Protein AF-A0A7J7NHG3-F1 (afdb_monomer_lite)

Foldseek 3Di:
DDLVVLVVLLVQCPPPDLVSVLVSLVVLLVCCLVPPPSQDLVSLVSLLVQCPPPDPVSNLSSLLSLLQSQQSLLVCCVVPVPDSQSSLCSLLSLLLNLPVPVDALVSSCCSNPPRNHDPPDDPVSVVVSVVSSVVPHDPSSVVSVVVSVVLVVQLVVLVVVLVVLVVPPPDDDPVVSVVSNLVSLQSNLVSDPHSVVSSVVSVVVVVPDPPPDDPDD

Radius of gyration: 22.4 Å; chains: 1; bounding box: 56×39×71 Å

Structure (mmCIF, N/CA/C/O backbone):
data_AF-A0A7J7NHG3-F1
#
_entry.id   AF-A0A7J7NHG3-F1
#
loop_
_atom_site.group_PDB
_atom_site.id
_atom_site.type_symbol
_atom_site.label_atom_id
_atom_site.label_alt_id
_atom_site.label_comp_id
_atom_site.label_asym_id
_atom_site.label_entity_id
_atom_site.label_seq_id
_atom_site.pdbx_PDB_ins_code
_atom_site.Cartn_x
_atom_site.Cartn_y
_atom_site.Cartn_z
_atom_site.occupancy
_atom_site.B_iso_or_equiv
_atom_site.auth_seq_id
_atom_site.auth_comp_id
_atom_site.auth_asym_id
_atom_site.auth_atom_id
_atom_site.pdbx_PDB_model_num
ATOM 1 N N . MET A 1 1 ? 26.877 -3.376 -21.693 1.00 49.12 1 MET A N 1
ATOM 2 C CA . MET A 1 1 ? 25.841 -4.423 -21.820 1.00 49.12 1 MET A CA 1
ATOM 3 C C . MET A 1 1 ? 24.811 -3.923 -22.815 1.00 49.12 1 MET A C 1
ATOM 5 O O . MET A 1 1 ? 24.688 -2.714 -22.959 1.00 49.12 1 MET A O 1
ATOM 9 N N . ASP A 1 2 ? 24.175 -4.814 -23.567 1.00 50.62 2 ASP A N 1
ATOM 10 C CA . ASP A 1 2 ? 23.230 -4.438 -24.621 1.00 50.62 2 ASP A CA 1
ATOM 11 C C . ASP A 1 2 ? 21.871 -4.068 -23.995 1.00 50.62 2 ASP A C 1
ATOM 13 O O . ASP A 1 2 ? 21.128 -4.949 -23.570 1.00 50.62 2 ASP A O 1
ATOM 17 N N . ASN A 1 3 ? 21.563 -2.769 -23.895 1.00 58.72 3 ASN A N 1
ATOM 18 C CA . ASN A 1 3 ? 20.317 -2.252 -23.298 1.00 58.72 3 ASN A CA 1
ATOM 19 C C . ASN A 1 3 ? 19.085 -2.400 -24.214 1.00 58.72 3 ASN A C 1
ATOM 21 O O . ASN A 1 3 ? 17.984 -2.005 -23.841 1.00 58.72 3 ASN A O 1
ATOM 25 N N . ARG A 1 4 ? 19.229 -3.023 -25.393 1.00 62.91 4 ARG A N 1
ATOM 26 C CA . ARG A 1 4 ? 18.143 -3.154 -26.380 1.00 62.91 4 ARG A CA 1
ATOM 27 C C . ARG A 1 4 ? 16.894 -3.871 -25.862 1.00 62.91 4 ARG A C 1
ATOM 29 O O . ARG A 1 4 ? 15.805 -3.611 -26.363 1.00 62.91 4 ARG A O 1
ATOM 36 N N . PHE A 1 5 ? 17.037 -4.778 -24.893 1.00 68.62 5 PHE A N 1
ATOM 37 C CA . PHE A 1 5 ? 15.902 -5.532 -24.357 1.00 68.62 5 PHE A CA 1
ATOM 38 C C . PHE A 1 5 ? 15.011 -4.686 -23.423 1.00 68.62 5 PHE A C 1
ATOM 40 O O . PHE A 1 5 ? 13.815 -4.594 -23.704 1.00 68.62 5 PHE A O 1
ATOM 47 N N . PRO A 1 6 ? 15.544 -4.013 -22.378 1.00 70.44 6 PRO A N 1
ATOM 48 C CA . PRO A 1 6 ? 14.769 -3.042 -21.606 1.00 70.44 6 PRO A CA 1
ATOM 49 C C . PRO A 1 6 ? 14.150 -1.939 -22.465 1.00 70.44 6 PRO A C 1
ATOM 51 O O . PRO A 1 6 ? 12.985 -1.615 -22.265 1.00 70.44 6 PRO A O 1
ATOM 54 N N . ASP A 1 7 ? 14.883 -1.405 -23.444 1.00 77.19 7 ASP A N 1
ATOM 55 C CA . ASP A 1 7 ? 14.405 -0.289 -24.269 1.00 77.19 7 ASP A CA 1
ATOM 56 C C . ASP A 1 7 ? 13.170 -0.678 -25.103 1.00 77.19 7 ASP A C 1
ATOM 58 O O . ASP A 1 7 ? 12.163 0.029 -25.094 1.00 77.19 7 ASP A O 1
ATOM 62 N N . ALA A 1 8 ? 13.185 -1.858 -25.736 1.00 82.62 8 ALA A N 1
ATOM 63 C CA . ALA A 1 8 ? 12.040 -2.360 -26.500 1.00 82.62 8 ALA A CA 1
ATOM 64 C C . ALA A 1 8 ? 10.809 -2.654 -25.624 1.00 82.62 8 ALA A C 1
ATOM 66 O O . ALA A 1 8 ? 9.672 -2.510 -26.077 1.00 82.62 8 ALA A O 1
ATOM 67 N N . LEU A 1 9 ? 11.013 -3.071 -24.369 1.00 84.56 9 LEU A N 1
ATOM 68 C CA . LEU A 1 9 ? 9.921 -3.229 -23.407 1.00 84.56 9 LEU A CA 1
ATOM 69 C C . LEU A 1 9 ? 9.386 -1.870 -22.950 1.00 84.56 9 LEU A C 1
ATOM 71 O O . LEU A 1 9 ? 8.172 -1.697 -22.881 1.00 84.56 9 LEU A O 1
ATOM 75 N N . CYS A 1 10 ? 10.259 -0.893 -22.701 1.00 84.56 10 CYS A N 1
ATOM 76 C CA . CYS A 1 10 ? 9.862 0.458 -22.313 1.00 84.56 10 CYS A CA 1
ATOM 77 C C . CYS A 1 10 ? 8.925 1.107 -23.343 1.00 84.56 10 CYS A C 1
ATOM 79 O O . CYS A 1 10 ? 7.957 1.747 -22.946 1.00 84.56 10 CYS A O 1
ATOM 81 N N . ASP A 1 11 ? 9.113 0.873 -24.644 1.00 87.25 11 ASP A N 1
ATOM 82 C CA . ASP A 1 11 ? 8.185 1.372 -25.675 1.00 87.25 11 ASP A CA 1
ATOM 83 C C . ASP A 1 11 ? 6.757 0.821 -25.507 1.00 87.25 11 ASP A C 1
ATOM 85 O O . ASP A 1 11 ? 5.762 1.498 -25.785 1.00 87.25 11 ASP A O 1
ATOM 89 N N . ARG A 1 12 ? 6.630 -0.412 -25.007 1.00 91.69 12 ARG A N 1
ATOM 90 C CA . ARG A 1 12 ? 5.340 -1.078 -24.769 1.00 91.69 12 ARG A CA 1
ATOM 91 C C . ARG A 1 12 ? 4.647 -0.594 -23.493 1.00 91.69 12 ARG A C 1
ATOM 93 O O . ARG A 1 12 ? 3.459 -0.865 -23.322 1.00 91.69 12 ARG A O 1
ATOM 100 N N . LEU A 1 13 ? 5.331 0.165 -22.632 1.00 88.88 13 LEU A N 1
ATOM 101 C CA . LEU A 1 13 ? 4.709 0.821 -21.477 1.00 88.88 13 LEU A CA 1
ATOM 102 C C . LEU A 1 13 ? 3.659 1.858 -21.897 1.00 88.88 13 LEU A C 1
ATOM 104 O O . LEU A 1 13 ? 2.749 2.148 -21.131 1.00 88.88 13 LEU A O 1
ATOM 108 N N . LEU A 1 14 ? 3.730 2.389 -23.119 1.00 88.88 14 LEU A N 1
ATOM 109 C CA . LEU A 1 14 ? 2.758 3.352 -23.647 1.00 88.88 14 LEU A CA 1
ATOM 110 C C . LEU A 1 14 ? 1.646 2.701 -24.486 1.00 88.88 14 LEU A C 1
ATOM 112 O O . LEU A 1 14 ? 0.887 3.409 -25.149 1.00 88.88 14 LEU A O 1
ATOM 116 N N . ASP A 1 15 ? 1.537 1.369 -24.474 1.00 94.38 15 ASP A N 1
ATOM 117 C CA . ASP A 1 15 ? 0.521 0.666 -25.257 1.00 94.38 15 ASP A CA 1
ATOM 118 C C . ASP A 1 15 ? -0.908 1.032 -24.822 1.00 94.38 15 ASP A C 1
ATOM 120 O O . ASP A 1 15 ? -1.173 1.344 -23.658 1.00 94.38 15 ASP A O 1
ATOM 124 N N . PHE A 1 16 ? -1.850 0.987 -25.764 1.00 92.75 16 PHE A N 1
ATOM 125 C CA . PHE A 1 16 ? -3.256 1.276 -25.499 1.00 92.75 16 PHE A CA 1
ATOM 126 C C . PHE A 1 16 ? -3.900 0.231 -24.573 1.00 92.75 16 PHE A C 1
ATOM 128 O O . PHE A 1 16 ? -4.695 0.594 -23.698 1.00 92.75 16 PHE A O 1
ATOM 135 N N . ASP A 1 17 ? -3.532 -1.044 -24.711 1.00 95.88 17 ASP A N 1
ATOM 136 C CA . ASP A 1 17 ? -4.055 -2.143 -23.901 1.00 95.88 17 ASP A CA 1
ATOM 137 C C . ASP A 1 17 ? -3.423 -2.146 -22.500 1.00 95.88 17 ASP A C 1
ATOM 139 O O . ASP A 1 17 ? -2.208 -2.243 -22.318 1.00 95.88 17 ASP A O 1
ATOM 143 N N . GLU A 1 18 ? -4.268 -2.049 -21.476 1.00 96.38 18 GLU A N 1
ATOM 144 C CA . GLU A 1 18 ? -3.838 -2.071 -20.077 1.00 96.38 18 GLU A CA 1
ATOM 145 C C . GLU A 1 18 ? -3.173 -3.389 -19.660 1.00 96.38 18 GLU A C 1
ATOM 147 O O . GLU A 1 18 ? -2.277 -3.377 -18.814 1.00 96.38 18 GLU A O 1
ATOM 152 N N . ASN A 1 19 ? -3.556 -4.517 -20.262 1.00 96.69 19 ASN A N 1
ATOM 153 C CA . ASN A 1 19 ? -2.967 -5.818 -19.964 1.00 96.69 19 ASN A CA 1
ATOM 154 C C . ASN A 1 19 ? -1.550 -5.908 -20.514 1.00 96.69 19 ASN A C 1
ATOM 156 O O . ASN A 1 19 ? -0.677 -6.447 -19.837 1.00 96.69 19 ASN A O 1
ATOM 160 N N . VAL A 1 20 ? -1.310 -5.327 -21.694 1.00 95.94 20 VAL A N 1
ATOM 161 C CA . VAL A 1 20 ? 0.040 -5.199 -22.247 1.00 95.94 20 VAL A CA 1
ATOM 162 C C . VAL A 1 20 ? 0.886 -4.347 -21.310 1.00 95.94 20 VAL A C 1
ATOM 164 O O . VAL A 1 20 ? 1.937 -4.808 -20.872 1.00 95.94 20 VAL A O 1
ATOM 167 N N . ARG A 1 21 ? 0.416 -3.153 -20.924 1.00 96.25 21 ARG A N 1
ATOM 168 C CA . ARG A 1 21 ? 1.166 -2.287 -19.995 1.00 96.25 21 ARG A CA 1
ATOM 169 C C . ARG A 1 21 ? 1.480 -2.997 -18.675 1.00 96.25 21 ARG A C 1
ATOM 171 O O . ARG A 1 21 ? 2.618 -2.957 -18.214 1.00 96.25 21 ARG A O 1
ATOM 178 N N . LYS A 1 22 ? 0.505 -3.706 -18.092 1.00 96.06 22 LYS A N 1
ATOM 179 C CA . LYS A 1 22 ? 0.701 -4.505 -16.872 1.00 96.06 22 LYS A CA 1
ATOM 180 C C . LYS A 1 22 ? 1.765 -5.596 -17.063 1.00 96.06 22 LYS A C 1
ATOM 182 O O . LYS A 1 22 ? 2.632 -5.739 -16.208 1.00 96.06 22 LYS A O 1
ATOM 187 N N . GLN A 1 23 ? 1.700 -6.361 -18.153 1.00 95.06 23 GLN A N 1
ATOM 188 C CA . GLN A 1 23 ? 2.667 -7.429 -18.447 1.00 95.06 23 GLN A CA 1
ATOM 189 C C . GLN A 1 23 ? 4.078 -6.886 -18.673 1.00 95.06 23 GLN A C 1
ATOM 191 O O . GLN A 1 23 ? 5.050 -7.515 -18.272 1.00 95.06 23 GLN A O 1
ATOM 196 N N . VAL A 1 24 ? 4.199 -5.710 -19.284 1.00 93.44 24 VAL A N 1
ATOM 197 C CA . VAL A 1 24 ? 5.491 -5.047 -19.483 1.00 93.44 24 VAL A CA 1
ATOM 198 C C . VAL A 1 24 ? 6.085 -4.615 -18.144 1.00 93.44 24 VAL A C 1
ATOM 200 O O . VAL A 1 24 ? 7.261 -4.873 -17.900 1.00 93.44 24 VAL A O 1
ATOM 203 N N . VAL A 1 25 ? 5.275 -4.026 -17.254 1.00 93.62 25 VAL A N 1
ATOM 204 C CA . VAL A 1 25 ? 5.691 -3.743 -15.871 1.00 93.62 25 VAL A CA 1
ATOM 205 C C . VAL A 1 25 ? 6.178 -5.023 -15.192 1.00 93.62 25 VAL A C 1
ATOM 207 O O . VAL A 1 25 ? 7.248 -5.009 -14.592 1.00 93.62 25 VAL A O 1
ATOM 210 N N . ASP A 1 26 ? 5.448 -6.133 -15.329 1.00 92.56 26 ASP A N 1
ATOM 211 C CA . ASP A 1 26 ? 5.852 -7.407 -14.729 1.00 92.56 26 ASP A CA 1
ATOM 212 C C . ASP A 1 26 ? 7.204 -7.896 -15.251 1.00 92.56 26 ASP A C 1
ATOM 214 O O . ASP A 1 26 ? 8.115 -8.143 -14.467 1.00 92.56 26 ASP A O 1
ATOM 218 N N . ALA A 1 27 ? 7.360 -7.949 -16.575 1.00 91.19 27 ALA A N 1
ATOM 219 C CA . ALA A 1 27 ? 8.566 -8.443 -17.224 1.00 91.19 27 ALA A CA 1
ATOM 220 C C . ALA A 1 27 ? 9.803 -7.616 -16.848 1.00 91.19 27 ALA A C 1
ATOM 222 O O . ALA A 1 27 ? 10.857 -8.178 -16.550 1.00 91.19 27 ALA A O 1
ATOM 223 N N . ILE A 1 28 ? 9.685 -6.284 -16.827 1.00 88.56 28 ILE A N 1
ATOM 224 C CA . ILE A 1 28 ? 10.788 -5.408 -16.415 1.00 88.56 28 ILE A CA 1
ATOM 225 C C . ILE A 1 28 ? 11.126 -5.656 -14.941 1.00 88.56 28 ILE A C 1
ATOM 227 O O . ILE A 1 28 ? 12.298 -5.823 -14.603 1.00 88.56 28 ILE A O 1
ATOM 231 N N . CYS A 1 29 ? 10.120 -5.715 -14.066 1.00 88.12 29 CYS A N 1
ATOM 232 C CA . CYS A 1 29 ? 10.337 -5.952 -12.644 1.00 88.12 29 C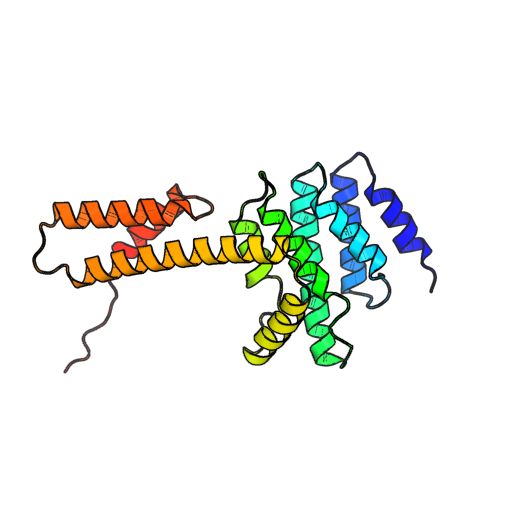YS A CA 1
ATOM 233 C C . CYS A 1 29 ? 10.935 -7.338 -12.369 1.00 88.12 29 CYS A C 1
ATOM 235 O O . CYS A 1 29 ? 11.833 -7.441 -11.538 1.00 88.12 29 CYS A O 1
ATOM 237 N N . ASP A 1 30 ? 10.511 -8.386 -13.074 1.00 88.50 30 ASP A N 1
ATOM 238 C CA . ASP A 1 30 ? 11.077 -9.734 -12.960 1.00 88.50 30 ASP A CA 1
ATOM 239 C C . ASP A 1 30 ? 12.558 -9.744 -13.319 1.00 88.50 30 ASP A C 1
ATOM 241 O O . ASP A 1 30 ? 13.370 -10.314 -12.585 1.00 88.50 30 ASP A O 1
ATOM 245 N N . VAL A 1 31 ? 12.936 -9.057 -14.396 1.00 86.25 31 VAL A N 1
ATOM 246 C CA . VAL A 1 31 ? 14.344 -8.917 -14.771 1.00 86.25 31 VAL A CA 1
ATOM 247 C C . VAL A 1 31 ? 15.117 -8.140 -13.704 1.00 86.25 31 VAL A C 1
ATOM 249 O O . VAL A 1 31 ? 16.199 -8.585 -13.322 1.00 86.25 31 VAL A O 1
ATOM 252 N N . SER A 1 32 ? 14.560 -7.058 -13.145 1.00 82.06 32 SER A N 1
ATOM 253 C CA . SER A 1 32 ? 15.182 -6.335 -12.020 1.00 82.06 32 SER A CA 1
ATOM 254 C C . SER A 1 32 ? 15.431 -7.235 -10.808 1.00 82.06 32 SER A C 1
ATOM 256 O O . SER A 1 32 ? 16.441 -7.078 -10.127 1.00 82.06 32 SER A O 1
ATOM 258 N N . CYS A 1 33 ? 14.519 -8.172 -10.532 1.00 78.69 33 CYS A N 1
ATOM 259 C CA . CYS A 1 33 ? 14.612 -9.066 -9.378 1.00 78.69 33 CYS A CA 1
ATOM 260 C C . CYS A 1 33 ? 15.683 -10.157 -9.559 1.00 78.69 33 CYS A C 1
ATOM 262 O O . CYS A 1 33 ? 16.327 -10.546 -8.584 1.00 78.69 33 CYS A O 1
ATOM 264 N N . HIS A 1 34 ? 15.878 -10.655 -10.786 1.00 80.31 34 HIS A N 1
ATOM 265 C CA . HIS A 1 34 ? 16.756 -11.801 -11.067 1.00 80.31 34 HIS A CA 1
ATOM 266 C C . HIS A 1 34 ? 18.133 -11.411 -11.630 1.00 80.31 34 HIS A C 1
ATOM 268 O O . HIS A 1 34 ? 19.085 -12.178 -11.492 1.00 80.31 34 HIS A O 1
ATOM 274 N N . ALA A 1 35 ? 18.263 -10.234 -12.248 1.00 79.50 35 ALA A N 1
ATOM 275 C CA . ALA A 1 35 ? 19.489 -9.754 -12.884 1.00 79.50 35 ALA A CA 1
ATOM 276 C C . ALA A 1 35 ? 19.839 -8.336 -12.402 1.00 79.50 35 ALA A C 1
ATOM 278 O O . ALA A 1 35 ? 19.582 -7.327 -13.062 1.00 79.50 35 ALA A O 1
ATOM 279 N N . TRP A 1 36 ? 20.458 -8.265 -11.225 1.00 69.44 36 TRP A N 1
ATOM 280 C CA . TRP A 1 36 ? 20.885 -7.013 -10.598 1.00 69.44 36 TRP A CA 1
ATOM 281 C C . TRP A 1 36 ? 21.795 -6.180 -11.505 1.00 69.44 36 TRP A C 1
ATOM 283 O O . TRP A 1 36 ? 22.758 -6.688 -12.076 1.00 69.44 36 TRP A O 1
ATOM 293 N N . GLY A 1 37 ? 21.493 -4.885 -11.628 1.00 70.25 37 GLY A N 1
ATOM 294 C CA . GLY A 1 37 ? 22.233 -3.950 -12.483 1.00 70.25 37 GLY A CA 1
ATOM 295 C C . GLY A 1 37 ? 21.891 -4.033 -13.975 1.00 70.25 37 GLY A C 1
ATOM 296 O O . GLY A 1 37 ? 22.392 -3.219 -14.747 1.00 70.25 37 GLY A O 1
ATOM 297 N N . PHE A 1 38 ? 21.029 -4.970 -14.388 1.00 72.94 38 PHE A N 1
ATOM 298 C CA . PHE A 1 38 ? 20.525 -5.033 -15.762 1.00 72.94 38 PHE A CA 1
ATOM 299 C C . PHE A 1 38 ? 19.450 -3.973 -16.028 1.00 72.94 38 PHE A C 1
ATOM 301 O O . PHE A 1 38 ? 19.374 -3.412 -17.118 1.00 72.94 38 PHE A O 1
ATOM 308 N N . VAL A 1 39 ? 18.629 -3.684 -15.017 1.00 75.75 39 VAL A N 1
ATOM 309 C CA . VAL A 1 39 ? 17.623 -2.623 -15.069 1.00 75.75 39 VAL A CA 1
ATOM 310 C C . VAL A 1 39 ? 18.179 -1.379 -14.390 1.00 75.75 39 VAL A C 1
ATOM 312 O O . VAL A 1 39 ? 18.662 -1.433 -13.260 1.00 75.75 39 VAL A O 1
ATOM 315 N N . SER A 1 40 ? 18.128 -0.257 -15.103 1.00 81.38 40 SER A N 1
ATOM 316 C CA . SER A 1 40 ? 18.632 1.023 -14.610 1.00 81.38 40 SER A CA 1
ATOM 317 C C . SER A 1 40 ? 17.653 1.690 -13.630 1.00 81.38 40 SER A C 1
ATOM 319 O O . SER A 1 40 ? 16.449 1.409 -13.639 1.00 81.38 40 SER A O 1
ATOM 321 N N . ASP A 1 41 ? 18.149 2.628 -12.812 1.00 84.12 41 ASP A N 1
ATOM 322 C CA . ASP A 1 41 ? 17.285 3.508 -12.004 1.00 84.12 41 ASP A CA 1
ATOM 323 C C . ASP A 1 41 ? 16.280 4.257 -12.898 1.00 84.12 41 ASP A C 1
ATOM 325 O O . ASP A 1 41 ? 15.1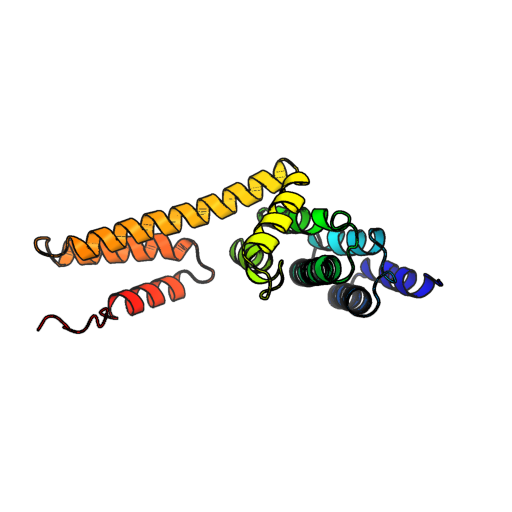14 4.379 -12.537 1.00 84.12 41 ASP A O 1
ATOM 329 N N . GLU A 1 42 ? 16.684 4.654 -14.111 1.00 86.12 42 GLU A N 1
ATOM 330 C CA . GLU A 1 42 ? 15.806 5.316 -15.085 1.00 86.12 42 GLU A CA 1
ATOM 331 C C . GLU A 1 42 ? 14.641 4.418 -15.517 1.00 86.12 42 GLU A C 1
ATOM 333 O O . GLU A 1 42 ? 13.482 4.827 -15.487 1.00 86.12 42 GLU A O 1
ATOM 338 N N . THR A 1 43 ? 14.910 3.150 -15.824 1.00 87.06 43 THR A N 1
ATOM 339 C CA . THR A 1 43 ? 13.857 2.180 -16.150 1.00 87.06 43 THR A CA 1
ATOM 340 C C . THR A 1 43 ? 12.912 1.961 -14.963 1.00 87.06 43 THR A C 1
ATOM 342 O O . THR A 1 43 ? 11.695 1.882 -15.131 1.00 87.06 43 THR A O 1
ATOM 345 N N . THR A 1 44 ? 13.444 1.935 -13.739 1.00 89.31 44 THR A N 1
ATOM 346 C CA . THR A 1 44 ? 12.621 1.847 -12.521 1.00 89.31 44 THR A CA 1
ATOM 347 C C . THR A 1 44 ? 11.752 3.098 -12.341 1.00 89.31 44 THR A C 1
ATOM 349 O O . THR A 1 44 ? 10.596 2.999 -11.921 1.00 89.31 44 THR A O 1
ATOM 352 N N . ARG A 1 45 ? 12.254 4.284 -12.712 1.00 91.75 45 ARG A N 1
ATOM 353 C CA . ARG A 1 45 ? 11.463 5.525 -12.738 1.00 91.75 45 ARG A CA 1
ATOM 354 C C . ARG A 1 45 ? 10.347 5.472 -13.773 1.00 91.75 45 ARG A C 1
ATOM 356 O O . ARG A 1 45 ? 9.245 5.899 -13.442 1.00 91.75 45 ARG A O 1
ATOM 363 N N . LEU A 1 46 ? 10.579 4.896 -14.953 1.00 91.44 46 LEU A N 1
ATOM 364 C CA . LEU A 1 46 ? 9.522 4.688 -15.952 1.00 91.44 46 LEU A CA 1
ATOM 365 C C . LEU A 1 46 ? 8.389 3.817 -15.396 1.00 91.44 46 LEU A C 1
ATOM 367 O O . LEU A 1 46 ? 7.221 4.171 -15.531 1.00 91.44 46 LEU A O 1
ATOM 371 N N . ILE A 1 47 ? 8.714 2.741 -14.671 1.00 93.12 47 ILE A N 1
ATOM 372 C CA . ILE A 1 47 ? 7.702 1.932 -13.972 1.00 93.12 47 ILE A CA 1
ATOM 373 C C . ILE A 1 47 ? 6.937 2.784 -12.946 1.00 93.12 47 ILE A C 1
ATOM 375 O O . ILE A 1 47 ? 5.713 2.696 -12.847 1.00 93.12 47 ILE A O 1
ATOM 379 N N . ALA A 1 48 ? 7.627 3.653 -12.202 1.00 95.38 48 ALA A N 1
ATOM 380 C CA . ALA A 1 48 ? 6.992 4.545 -11.232 1.00 95.38 48 ALA A CA 1
ATOM 381 C C . ALA A 1 48 ? 6.046 5.581 -11.852 1.00 95.38 48 ALA A C 1
ATOM 383 O O . ALA A 1 48 ? 5.115 6.025 -11.175 1.00 95.38 48 ALA A O 1
ATOM 384 N N . GLU A 1 49 ? 6.207 5.937 -13.126 1.00 94.88 49 GLU A N 1
ATOM 385 C CA . GLU A 1 49 ? 5.242 6.789 -13.827 1.00 94.88 49 GLU A CA 1
ATOM 386 C C . GLU A 1 49 ? 3.872 6.100 -13.992 1.00 94.88 49 GLU A C 1
ATOM 388 O O . GLU A 1 49 ? 2.836 6.774 -13.952 1.00 94.88 49 GLU A O 1
ATOM 393 N N . HIS A 1 50 ? 3.827 4.760 -14.015 1.00 95.44 50 HIS A N 1
ATOM 394 C CA . HIS A 1 50 ? 2.578 3.983 -14.043 1.00 95.44 50 HIS A CA 1
ATOM 395 C C . HIS A 1 50 ? 1.805 3.970 -12.725 1.00 95.44 50 HIS A C 1
ATOM 397 O O . HIS A 1 50 ? 0.648 3.550 -12.704 1.00 95.44 50 HIS A O 1
ATOM 403 N N . LEU A 1 51 ? 2.344 4.541 -11.645 1.00 96.06 51 LEU A N 1
ATOM 404 C CA . LEU A 1 51 ? 1.540 4.868 -10.461 1.00 96.06 51 LEU A CA 1
ATOM 405 C C . LEU A 1 51 ? 0.442 5.902 -10.763 1.00 96.06 51 LEU A C 1
ATOM 407 O O . LEU A 1 51 ? -0.450 6.102 -9.943 1.00 96.06 51 LEU A O 1
ATOM 411 N N . ARG A 1 52 ? 0.497 6.565 -11.927 1.00 94.44 52 ARG A N 1
ATOM 412 C CA . ARG A 1 52 ? -0.511 7.515 -12.427 1.00 94.44 52 ARG A CA 1
ATOM 413 C C . ARG A 1 52 ? -1.214 7.027 -13.697 1.00 94.44 52 ARG A C 1
ATOM 415 O O . ARG A 1 52 ? -1.838 7.828 -14.392 1.00 94.44 52 ARG A O 1
ATOM 422 N N . ASP A 1 53 ? -1.116 5.734 -14.008 1.00 96.56 53 ASP A N 1
ATOM 423 C CA . ASP A 1 53 ? -1.785 5.136 -15.165 1.00 96.56 53 ASP A CA 1
ATOM 424 C C . ASP A 1 53 ? -3.306 5.364 -15.117 1.00 96.56 53 ASP A C 1
ATOM 426 O O . ASP A 1 53 ? -3.923 5.433 -14.051 1.00 96.56 53 ASP A O 1
ATOM 430 N N . LYS A 1 54 ? -3.949 5.457 -16.283 1.00 93.62 54 LYS A N 1
ATOM 431 C CA . LYS A 1 54 ? -5.411 5.594 -16.362 1.00 93.62 54 LYS A CA 1
ATOM 432 C C . LYS A 1 54 ? -6.125 4.370 -15.781 1.00 93.62 54 LYS A C 1
ATOM 434 O O . LYS A 1 54 ? -7.191 4.518 -15.187 1.00 93.62 54 LYS A O 1
ATOM 439 N N . SER A 1 55 ? -5.534 3.188 -15.929 1.00 95.88 55 SER A N 1
ATOM 440 C CA . SER A 1 55 ? -6.067 1.930 -15.419 1.00 95.88 55 SER A CA 1
ATOM 441 C C . SER A 1 55 ? -5.701 1.723 -13.952 1.00 95.88 55 SER A C 1
ATOM 443 O O . SER A 1 55 ? -4.524 1.631 -13.605 1.00 95.88 55 SER A O 1
ATOM 445 N N . LEU A 1 56 ? -6.711 1.566 -13.090 1.00 94.88 56 LEU A N 1
ATOM 446 C CA . LEU A 1 56 ? -6.506 1.198 -11.683 1.00 94.88 56 LEU A CA 1
ATOM 447 C C . LEU A 1 56 ? -5.743 -0.129 -11.545 1.00 94.88 56 LEU A C 1
ATOM 449 O O . LEU A 1 56 ? -4.947 -0.283 -10.617 1.00 94.88 56 LEU A O 1
ATOM 453 N N . LEU A 1 57 ? -5.964 -1.070 -12.467 1.00 94.38 57 LEU A N 1
ATOM 454 C CA . LEU A 1 57 ? -5.279 -2.360 -12.493 1.00 94.38 57 LEU A CA 1
ATOM 455 C C . LEU A 1 57 ? -3.775 -2.172 -12.707 1.00 94.38 57 LEU A C 1
ATOM 457 O O . LEU A 1 57 ? -2.986 -2.731 -11.949 1.00 94.38 57 LEU A O 1
ATOM 461 N N . VAL A 1 58 ? -3.376 -1.331 -13.666 1.00 96.12 58 VAL A N 1
ATOM 462 C CA . VAL A 1 58 ? -1.957 -1.028 -13.908 1.00 96.12 58 VAL A CA 1
ATOM 463 C C . VAL A 1 58 ? -1.355 -0.261 -12.730 1.00 96.12 58 VAL A C 1
ATOM 465 O O . VAL A 1 58 ? -0.275 -0.627 -12.270 1.00 96.12 58 VAL A O 1
ATOM 468 N N . ARG A 1 59 ? -2.064 0.735 -12.172 1.00 96.19 59 ARG A N 1
ATOM 469 C CA . ARG A 1 59 ? -1.583 1.499 -11.002 1.00 96.19 59 ARG A CA 1
ATOM 470 C C . ARG A 1 59 ? -1.313 0.609 -9.792 1.00 96.19 59 ARG A C 1
ATOM 472 O O . ARG A 1 59 ? -0.252 0.699 -9.177 1.00 96.19 59 ARG A O 1
ATOM 479 N N . SER A 1 60 ? -2.278 -0.248 -9.459 1.00 93.00 60 SER A N 1
ATOM 480 C CA . SER A 1 60 ? -2.198 -1.144 -8.298 1.00 93.00 60 SER A CA 1
ATOM 481 C C . SER A 1 60 ? -1.049 -2.131 -8.461 1.00 93.00 60 SER A C 1
ATOM 483 O O . SER A 1 60 ? -0.271 -2.344 -7.535 1.00 93.00 60 SER A O 1
ATOM 485 N N . TYR A 1 61 ? -0.895 -2.663 -9.670 1.00 94.12 61 TYR A N 1
ATOM 486 C CA . TYR A 1 61 ? 0.156 -3.614 -9.975 1.00 94.12 61 TYR A CA 1
ATOM 487 C C . TYR A 1 61 ? 1.553 -2.978 -9.979 1.00 94.12 61 TYR A C 1
ATOM 489 O O . TYR A 1 61 ? 2.469 -3.513 -9.361 1.00 94.12 61 TYR A O 1
ATOM 497 N N . ALA A 1 62 ? 1.719 -1.797 -10.584 1.00 95.62 62 ALA A N 1
ATOM 498 C CA . ALA A 1 62 ? 2.983 -1.060 -10.550 1.00 95.62 62 ALA A CA 1
ATOM 499 C C . ALA A 1 62 ? 3.422 -0.756 -9.109 1.00 95.62 62 ALA A C 1
ATOM 501 O O . ALA A 1 62 ? 4.592 -0.918 -8.772 1.00 95.62 62 ALA A O 1
ATOM 502 N N . MET A 1 63 ? 2.481 -0.383 -8.236 1.00 95.94 63 MET A N 1
ATOM 503 C CA . MET A 1 63 ? 2.748 -0.160 -6.814 1.00 95.94 63 MET A CA 1
ATOM 504 C C . MET A 1 63 ? 3.285 -1.416 -6.111 1.00 95.94 63 MET A C 1
ATOM 506 O O . MET A 1 63 ? 4.270 -1.323 -5.377 1.00 95.94 63 MET A O 1
ATOM 510 N N . GLU A 1 64 ? 2.671 -2.578 -6.340 1.00 93.94 64 GLU A N 1
ATOM 511 C CA . GLU A 1 64 ? 3.127 -3.855 -5.776 1.00 93.94 64 GLU A CA 1
ATOM 512 C C . GLU A 1 64 ? 4.518 -4.243 -6.296 1.00 93.94 64 GLU A C 1
ATOM 514 O O . GLU A 1 64 ? 5.401 -4.580 -5.503 1.00 93.94 64 GLU A O 1
ATOM 519 N N . ARG A 1 65 ? 4.757 -4.140 -7.611 1.00 93.69 65 ARG A N 1
ATOM 520 C CA . ARG A 1 65 ? 6.053 -4.507 -8.202 1.00 93.69 65 ARG A CA 1
ATOM 521 C C . ARG A 1 65 ? 7.182 -3.550 -7.798 1.00 93.69 65 ARG A C 1
ATOM 523 O O . ARG A 1 65 ? 8.296 -4.003 -7.549 1.00 93.69 65 ARG A O 1
ATOM 530 N N . LEU A 1 66 ? 6.909 -2.252 -7.648 1.00 94.38 66 LEU A N 1
ATOM 531 C CA . LEU A 1 66 ? 7.886 -1.281 -7.130 1.00 94.38 66 LEU A CA 1
ATOM 532 C C . LEU A 1 66 ? 8.263 -1.560 -5.674 1.00 94.38 66 LEU A C 1
ATOM 534 O O . LEU A 1 66 ? 9.434 -1.441 -5.310 1.00 94.38 66 LEU A O 1
ATOM 538 N N . ALA A 1 67 ? 7.293 -1.943 -4.841 1.00 94.19 67 ALA A N 1
ATOM 539 C CA . ALA A 1 67 ? 7.577 -2.327 -3.463 1.00 94.19 67 ALA A CA 1
ATOM 540 C C . ALA A 1 67 ? 8.459 -3.576 -3.395 1.00 94.19 67 ALA A C 1
ATOM 542 O O . ALA A 1 67 ? 9.377 -3.619 -2.580 1.00 94.19 67 ALA A O 1
ATOM 543 N N . GLU A 1 68 ? 8.231 -4.544 -4.283 1.00 91.69 68 GLU A N 1
ATOM 544 C CA . GLU A 1 68 ? 9.056 -5.748 -4.381 1.00 91.69 68 GLU A CA 1
ATOM 545 C C . GLU A 1 68 ? 10.495 -5.439 -4.818 1.00 91.69 68 GLU A C 1
ATOM 547 O O . GLU A 1 68 ? 11.438 -5.898 -4.173 1.00 91.69 68 GLU A O 1
ATOM 552 N N . ILE A 1 69 ? 10.680 -4.592 -5.840 1.00 90.06 69 ILE A N 1
ATOM 553 C CA . ILE A 1 69 ? 12.014 -4.109 -6.242 1.00 90.06 69 ILE A CA 1
ATOM 554 C C . ILE A 1 69 ? 12.726 -3.458 -5.052 1.00 90.06 69 ILE A C 1
ATOM 556 O O . ILE A 1 69 ? 13.888 -3.758 -4.775 1.00 90.06 69 ILE A O 1
ATOM 560 N N . PHE A 1 70 ? 12.032 -2.579 -4.324 1.00 91.81 70 PHE A N 1
ATOM 561 C CA . PHE A 1 70 ? 12.619 -1.897 -3.175 1.00 91.81 70 PHE A CA 1
ATOM 562 C C . PHE A 1 70 ? 12.982 -2.870 -2.044 1.00 91.81 70 PHE A C 1
ATOM 564 O O . PHE A 1 70 ? 14.076 -2.780 -1.483 1.00 91.81 70 PHE A O 1
ATOM 571 N N . ARG A 1 71 ? 12.107 -3.835 -1.742 1.00 91.25 71 ARG A N 1
ATOM 572 C CA . ARG A 1 71 ? 12.338 -4.876 -0.731 1.00 91.25 71 ARG A CA 1
ATOM 573 C C . ARG A 1 71 ? 13.594 -5.682 -1.043 1.00 91.25 71 ARG A C 1
ATOM 575 O O . ARG A 1 71 ? 14.441 -5.882 -0.171 1.00 91.25 71 ARG A O 1
ATOM 582 N N . LEU A 1 72 ? 13.728 -6.111 -2.292 1.00 87.94 72 LEU A N 1
ATOM 583 C CA . LEU A 1 72 ? 14.898 -6.826 -2.778 1.00 87.94 72 LEU A CA 1
ATOM 584 C C . LEU A 1 72 ? 16.158 -5.953 -2.709 1.00 87.94 72 LEU A C 1
ATOM 586 O O . LEU A 1 72 ? 17.211 -6.428 -2.290 1.00 87.94 72 LEU A O 1
ATOM 590 N N . HIS A 1 73 ? 16.052 -4.657 -3.017 1.00 86.06 73 HIS A N 1
ATOM 591 C CA . HIS A 1 73 ? 17.182 -3.728 -2.914 1.00 86.06 73 HIS A CA 1
ATOM 592 C C . HIS A 1 73 ? 17.670 -3.605 -1.469 1.00 86.06 73 HIS A C 1
ATOM 594 O O . HIS A 1 73 ? 18.877 -3.618 -1.217 1.00 86.06 73 HIS A O 1
ATOM 600 N N . CYS A 1 74 ? 16.752 -3.548 -0.503 1.00 88.12 74 CYS A N 1
ATOM 601 C CA . CYS A 1 74 ? 17.100 -3.584 0.914 1.00 88.12 74 CYS A CA 1
ATOM 602 C C . CYS A 1 74 ? 17.875 -4.856 1.287 1.00 88.12 74 CYS A C 1
ATOM 604 O O . CYS A 1 74 ? 18.886 -4.757 1.986 1.00 88.12 74 CYS A O 1
ATOM 606 N N . LEU A 1 75 ? 17.437 -6.028 0.813 1.00 86.75 75 LEU A N 1
ATOM 607 C CA . LEU A 1 75 ? 18.112 -7.301 1.084 1.00 86.75 75 LEU A CA 1
ATOM 608 C C . LEU A 1 75 ? 19.557 -7.284 0.561 1.00 86.75 75 LEU A C 1
ATOM 610 O O . LEU A 1 75 ? 20.493 -7.536 1.319 1.00 86.75 75 LEU A O 1
ATOM 614 N N . MET A 1 76 ? 19.757 -6.855 -0.687 1.00 81.31 76 MET A N 1
ATOM 615 C CA . MET A 1 76 ? 21.092 -6.795 -1.294 1.00 81.31 76 MET A CA 1
ATOM 616 C C . MET A 1 76 ? 22.024 -5.788 -0.620 1.00 81.31 76 MET A C 1
ATOM 618 O O . MET A 1 76 ? 23.223 -6.038 -0.496 1.00 81.31 76 MET A O 1
ATOM 622 N N . CYS A 1 77 ? 21.499 -4.657 -0.142 1.00 78.88 77 CYS A N 1
ATOM 623 C CA . CYS A 1 77 ? 22.295 -3.694 0.622 1.00 78.88 77 CYS A CA 1
ATOM 624 C C . CYS A 1 77 ? 22.846 -4.306 1.919 1.00 78.88 77 CYS A C 1
ATOM 626 O O . CYS A 1 77 ? 23.930 -3.925 2.365 1.00 78.88 77 CYS A O 1
ATOM 628 N N . SER A 1 78 ? 22.108 -5.243 2.523 1.00 76.06 78 SER A N 1
ATOM 629 C CA . SER A 1 78 ? 22.538 -5.955 3.728 1.00 76.06 78 SER A CA 1
ATOM 630 C C . SER A 1 78 ? 23.636 -6.983 3.443 1.00 76.06 78 SER A C 1
ATOM 632 O O . SER A 1 78 ? 24.498 -7.188 4.294 1.00 76.06 78 SER A O 1
ATOM 634 N N . GLU A 1 79 ? 23.615 -7.619 2.270 1.00 74.31 79 GLU A N 1
ATOM 635 C CA . GLU A 1 79 ? 24.553 -8.691 1.904 1.00 74.31 79 GLU A CA 1
ATOM 636 C C . GLU A 1 79 ? 25.851 -8.173 1.268 1.00 74.31 79 GLU A C 1
ATOM 638 O O . GLU A 1 79 ? 26.930 -8.688 1.555 1.00 74.31 79 GLU A O 1
ATOM 643 N N . ALA A 1 80 ? 25.767 -7.145 0.418 1.00 61.94 80 ALA A N 1
ATOM 644 C CA . ALA A 1 80 ? 26.855 -6.758 -0.485 1.00 61.94 80 ALA A CA 1
ATOM 645 C C . ALA A 1 80 ? 27.522 -5.406 -0.163 1.00 61.94 80 ALA A C 1
ATOM 647 O O . ALA A 1 80 ? 28.388 -4.958 -0.912 1.00 61.94 80 ALA A O 1
ATOM 648 N N . SER A 1 81 ? 27.157 -4.728 0.935 1.00 58.59 81 SER A N 1
ATOM 649 C CA . SER A 1 81 ? 27.686 -3.397 1.315 1.00 58.59 81 SER A CA 1
ATOM 650 C C . SER A 1 81 ? 27.535 -2.302 0.240 1.00 58.59 81 SER A C 1
ATOM 652 O O . SER A 1 81 ? 28.264 -1.312 0.233 1.00 58.59 81 SER A O 1
ATOM 654 N N . ILE A 1 82 ? 26.571 -2.466 -0.669 1.00 60.41 82 ILE A N 1
ATOM 655 C CA . ILE A 1 82 ? 26.243 -1.494 -1.718 1.00 60.41 82 ILE A CA 1
ATOM 656 C C . ILE A 1 82 ? 25.606 -0.250 -1.079 1.00 60.41 82 ILE A C 1
ATOM 658 O O . ILE A 1 82 ? 24.877 -0.342 -0.086 1.00 60.41 82 ILE A O 1
ATOM 662 N N . SER A 1 83 ? 25.889 0.936 -1.630 1.00 57.84 83 SER A N 1
ATOM 663 C CA . SER A 1 83 ? 25.321 2.199 -1.151 1.00 57.84 83 SER A CA 1
ATOM 664 C C . SER A 1 83 ? 23.794 2.193 -1.246 1.00 57.84 83 SER A C 1
ATOM 666 O O . SER A 1 83 ? 23.219 2.236 -2.329 1.00 57.84 83 SER A O 1
ATOM 668 N N . SER A 1 84 ? 23.130 2.210 -0.094 1.00 60.78 84 SER A N 1
ATOM 669 C CA . SER A 1 84 ? 21.690 1.976 0.040 1.00 60.78 84 SER A CA 1
ATOM 670 C C . SER A 1 84 ? 20.784 3.153 -0.349 1.00 60.78 84 SER A C 1
ATOM 672 O O . SER A 1 84 ? 19.648 3.214 0.120 1.00 60.78 84 SER A O 1
ATOM 674 N N . SER A 1 85 ? 21.269 4.149 -1.099 1.00 65.12 85 SER A N 1
ATOM 675 C CA . SER A 1 85 ? 20.542 5.415 -1.295 1.00 65.12 85 SER A CA 1
ATOM 676 C C . SER A 1 85 ? 19.799 5.561 -2.617 1.00 65.12 85 SER A C 1
ATOM 678 O O . SER A 1 85 ? 18.907 6.406 -2.686 1.00 65.12 85 SER A O 1
ATOM 680 N N . GLU A 1 86 ? 20.139 4.783 -3.642 1.00 75.44 86 GLU A N 1
ATOM 681 C CA . GLU A 1 86 ? 19.649 5.027 -5.008 1.00 75.44 86 GLU A CA 1
ATOM 682 C C . GLU A 1 86 ? 18.145 4.774 -5.147 1.00 75.44 86 GLU A C 1
ATOM 684 O O . GLU A 1 86 ? 17.456 5.573 -5.768 1.00 75.44 86 GLU A O 1
ATOM 689 N N . SER A 1 87 ? 17.601 3.767 -4.455 1.00 85.06 87 SER A N 1
ATOM 690 C CA . SER A 1 87 ? 16.178 3.395 -4.554 1.00 85.06 87 SER A CA 1
ATOM 691 C C . SER A 1 87 ? 15.273 3.990 -3.460 1.00 85.06 87 SER A C 1
ATOM 693 O O . SER A 1 87 ? 14.070 3.735 -3.438 1.00 85.06 87 SER A O 1
ATOM 695 N N . ASN A 1 88 ? 15.800 4.822 -2.551 1.00 90.12 88 ASN A N 1
ATOM 696 C CA . ASN A 1 88 ? 15.030 5.361 -1.409 1.00 90.12 88 ASN A CA 1
ATOM 697 C C . ASN A 1 88 ? 13.916 6.346 -1.797 1.00 90.12 88 ASN A C 1
ATOM 699 O O . ASN A 1 88 ? 13.139 6.761 -0.939 1.00 90.12 88 ASN A O 1
ATOM 703 N N . TRP A 1 89 ? 13.817 6.719 -3.073 1.00 92.81 89 TRP A N 1
ATOM 704 C CA . TRP A 1 89 ? 12.717 7.524 -3.599 1.00 92.81 89 TRP A CA 1
ATOM 705 C C . TRP A 1 89 ? 11.430 6.705 -3.820 1.00 92.81 89 TRP A C 1
ATOM 707 O O . TRP A 1 89 ? 10.341 7.285 -3.827 1.00 92.81 89 TRP A O 1
ATOM 717 N N . ILE A 1 90 ? 11.526 5.376 -3.980 1.00 94.56 90 ILE A N 1
ATOM 718 C CA . ILE A 1 90 ? 10.384 4.498 -4.300 1.00 94.56 90 ILE A CA 1
ATOM 719 C C . ILE A 1 90 ? 9.268 4.591 -3.243 1.00 94.56 90 ILE A C 1
ATOM 721 O O . ILE A 1 90 ? 8.117 4.832 -3.625 1.00 94.56 90 ILE A O 1
ATOM 725 N N . PRO A 1 91 ? 9.551 4.497 -1.925 1.00 95.44 91 PRO A N 1
ATOM 726 C CA . PRO A 1 91 ? 8.503 4.600 -0.909 1.00 95.44 91 PRO A CA 1
ATOM 727 C C . PRO A 1 91 ? 7.757 5.940 -0.944 1.00 95.44 91 PRO A C 1
ATOM 729 O O . PRO A 1 91 ? 6.554 5.981 -0.696 1.00 95.44 91 PRO A O 1
ATOM 732 N N . GLY A 1 92 ? 8.446 7.034 -1.290 1.00 95.50 92 GLY A N 1
ATOM 733 C CA . GLY A 1 92 ? 7.828 8.354 -1.445 1.00 95.50 92 GLY A CA 1
ATOM 734 C C . GLY A 1 92 ? 6.810 8.373 -2.587 1.00 95.50 92 GLY A C 1
ATOM 735 O O . GLY A 1 92 ? 5.675 8.826 -2.424 1.00 95.50 92 GLY A O 1
ATOM 736 N N . LYS A 1 93 ? 7.158 7.774 -3.730 1.00 95.81 93 LYS A N 1
ATOM 737 C CA . LYS A 1 93 ? 6.236 7.641 -4.867 1.00 95.81 93 LYS A CA 1
ATOM 738 C C . LYS A 1 93 ? 5.005 6.801 -4.525 1.00 95.81 93 LYS A C 1
ATOM 740 O O . LYS A 1 93 ? 3.898 7.224 -4.847 1.00 95.81 93 LYS A O 1
ATOM 745 N N . ILE A 1 94 ? 5.178 5.684 -3.816 1.00 96.31 94 ILE A N 1
ATOM 746 C CA . ILE A 1 94 ? 4.063 4.846 -3.342 1.00 96.31 94 ILE A CA 1
ATOM 747 C C . ILE A 1 94 ? 3.168 5.623 -2.364 1.00 96.31 94 ILE A C 1
ATOM 749 O O . ILE A 1 94 ? 1.944 5.568 -2.462 1.00 96.31 94 ILE A O 1
ATOM 753 N N . LEU A 1 95 ? 3.747 6.401 -1.445 1.00 95.69 95 LEU A N 1
ATOM 754 C CA . LEU A 1 95 ? 2.975 7.215 -0.499 1.00 95.69 95 LEU A CA 1
ATOM 755 C C . LEU A 1 95 ? 2.068 8.237 -1.188 1.00 95.69 95 LEU A C 1
ATOM 757 O O . LEU A 1 95 ? 0.949 8.467 -0.724 1.00 95.69 95 LEU A O 1
ATOM 761 N N . LYS A 1 96 ? 2.502 8.821 -2.310 1.00 95.06 96 LYS A N 1
ATOM 762 C CA . LYS A 1 96 ? 1.689 9.777 -3.080 1.00 95.06 96 LYS A CA 1
ATOM 763 C C . LYS A 1 96 ? 0.403 9.165 -3.636 1.00 95.06 96 LYS A C 1
ATOM 765 O O . LYS A 1 96 ? -0.567 9.904 -3.811 1.00 95.06 96 LYS A O 1
ATOM 770 N N . CYS A 1 97 ? 0.343 7.844 -3.817 1.00 95.44 97 CYS A N 1
ATOM 771 C CA . CYS A 1 97 ? -0.892 7.144 -4.177 1.00 95.44 97 CYS A CA 1
ATOM 772 C C . CYS A 1 97 ? -1.993 7.306 -3.117 1.00 95.44 97 CYS A C 1
ATOM 774 O O . CYS A 1 97 ? -3.149 7.044 -3.416 1.00 95.44 97 CYS A O 1
ATOM 776 N N . PHE A 1 98 ? -1.690 7.795 -1.905 1.00 93.69 98 PHE A N 1
ATOM 777 C CA . PHE A 1 98 ? -2.696 8.080 -0.870 1.00 93.69 98 PHE A CA 1
ATOM 778 C C . PHE A 1 98 ? -3.769 9.072 -1.326 1.00 93.69 98 PHE A C 1
ATOM 780 O O . PHE A 1 98 ? -4.890 9.041 -0.822 1.00 93.69 98 PHE A O 1
ATOM 787 N N . TYR A 1 99 ? -3.427 9.952 -2.264 1.00 92.44 99 TYR A N 1
ATOM 788 C CA . TYR A 1 99 ? -4.355 10.933 -2.822 1.00 92.44 99 TYR A CA 1
ATOM 789 C C . TYR A 1 99 ? -5.076 10.441 -4.082 1.00 92.44 99 TYR A C 1
ATOM 791 O O . TYR A 1 99 ? -5.903 11.170 -4.630 1.00 92.44 99 TYR A O 1
ATOM 799 N N . ASP A 1 100 ? -4.781 9.229 -4.550 1.00 93.56 100 ASP A N 1
ATOM 800 C CA . ASP A 1 100 ? -5.554 8.590 -5.604 1.00 93.56 100 ASP A CA 1
ATOM 801 C C . ASP A 1 100 ? -6.919 8.182 -5.041 1.00 93.56 100 ASP A C 1
ATOM 803 O O . ASP A 1 100 ? -7.019 7.443 -4.067 1.00 93.56 100 ASP A O 1
ATOM 807 N N . LYS A 1 101 ? -7.985 8.702 -5.648 1.00 90.56 101 LYS A N 1
ATOM 808 C CA . LYS A 1 101 ? -9.365 8.486 -5.195 1.00 90.56 101 LYS A CA 1
ATOM 809 C C . LYS A 1 101 ? -9.839 7.036 -5.352 1.00 90.56 101 LYS A C 1
ATOM 811 O O . LYS A 1 101 ? -10.774 6.640 -4.660 1.00 90.56 101 LYS A O 1
ATOM 816 N N . ASP A 1 102 ? -9.232 6.281 -6.265 1.00 91.75 102 ASP A N 1
ATOM 817 C CA . ASP A 1 102 ? -9.627 4.908 -6.575 1.00 91.75 102 ASP A CA 1
ATOM 818 C C . ASP A 1 102 ? -8.731 3.896 -5.836 1.00 91.75 102 ASP A C 1
ATOM 820 O O . ASP A 1 102 ? -9.124 2.743 -5.647 1.00 91.75 102 ASP A O 1
ATOM 824 N N . ILE A 1 103 ? -7.542 4.315 -5.375 1.00 90.44 103 ILE A N 1
ATOM 825 C CA . ILE A 1 103 ? -6.675 3.493 -4.524 1.00 90.44 103 ILE A CA 1
ATOM 826 C C . ILE A 1 103 ? -7.034 3.719 -3.064 1.00 90.44 103 ILE A C 1
ATOM 828 O O . ILE A 1 103 ? -6.990 4.813 -2.508 1.00 90.44 103 ILE A O 1
ATOM 832 N N . ARG A 1 104 ? -7.338 2.620 -2.389 1.00 87.06 104 ARG A N 1
ATOM 833 C CA . ARG A 1 104 ? -7.690 2.664 -0.981 1.00 87.06 104 ARG A CA 1
ATOM 834 C C . ARG A 1 104 ? -6.469 2.930 -0.098 1.00 87.06 104 ARG A C 1
ATOM 836 O O . ARG A 1 104 ? -5.437 2.277 -0.282 1.00 87.06 104 ARG A O 1
ATOM 843 N N . PRO A 1 105 ? -6.601 3.748 0.962 1.00 87.31 105 PRO A N 1
ATOM 844 C CA . PRO A 1 105 ? -5.548 3.920 1.963 1.00 87.31 105 PRO A CA 1
ATOM 845 C C . PRO A 1 105 ? -5.070 2.605 2.589 1.00 87.31 105 PRO A C 1
ATOM 847 O O . PRO A 1 105 ? -3.901 2.477 2.951 1.00 87.31 105 PRO A O 1
ATOM 850 N N . GLU A 1 106 ? -5.958 1.616 2.722 1.00 85.75 106 GLU A N 1
ATOM 851 C CA . GLU A 1 106 ? -5.624 0.290 3.250 1.00 85.75 106 GLU A CA 1
ATOM 852 C C . GLU A 1 106 ? -4.610 -0.445 2.367 1.00 85.75 106 GLU A C 1
ATOM 854 O O . GLU A 1 106 ? -3.668 -1.030 2.900 1.00 85.75 106 GLU A O 1
ATOM 859 N N . THR A 1 107 ? -4.754 -0.371 1.040 1.00 89.69 107 THR A N 1
ATOM 860 C CA . THR A 1 107 ? -3.824 -1.000 0.090 1.00 89.69 107 THR A CA 1
ATOM 861 C C . THR A 1 107 ? -2.424 -0.422 0.260 1.00 89.69 107 THR A C 1
ATOM 863 O O . THR A 1 107 ? -1.453 -1.159 0.413 1.00 89.69 107 THR A O 1
ATOM 866 N N . ILE A 1 108 ? -2.323 0.903 0.356 1.00 91.94 108 ILE A N 1
ATOM 867 C CA . ILE A 1 108 ? -1.043 1.599 0.525 1.00 91.94 108 ILE A CA 1
ATOM 868 C C . ILE A 1 108 ? -0.408 1.239 1.866 1.00 91.94 108 ILE A C 1
ATOM 870 O O . ILE A 1 108 ? 0.793 1.001 1.926 1.00 91.94 108 ILE A O 1
ATOM 874 N N . LYS A 1 109 ? -1.195 1.134 2.945 1.00 87.88 109 LYS A N 1
ATOM 875 C CA . LYS A 1 109 ? -0.693 0.673 4.252 1.00 87.88 109 LYS A CA 1
ATOM 876 C C . LYS A 1 109 ? -0.109 -0.739 4.171 1.00 87.88 109 LYS A C 1
ATOM 878 O O . LYS A 1 109 ? 0.929 -0.991 4.780 1.00 87.88 109 LYS A O 1
ATOM 883 N N . VAL A 1 110 ? -0.761 -1.655 3.453 1.00 89.12 110 VAL A N 1
ATOM 884 C CA . VAL A 1 110 ? -0.255 -3.026 3.267 1.00 89.12 110 VAL A CA 1
ATOM 885 C C . VAL A 1 110 ? 1.060 -3.007 2.494 1.00 89.12 110 VAL A C 1
ATOM 887 O O . VAL A 1 110 ? 2.041 -3.593 2.952 1.00 89.12 110 VAL A O 1
ATOM 890 N N . VAL A 1 111 ? 1.122 -2.283 1.379 1.00 90.94 111 VAL A N 1
ATOM 891 C CA . VAL A 1 111 ? 2.351 -2.173 0.587 1.00 90.94 111 VAL A CA 1
ATOM 892 C C . VAL A 1 111 ? 3.475 -1.547 1.422 1.00 90.94 111 VAL A C 1
ATOM 894 O O . VAL A 1 111 ? 4.513 -2.173 1.616 1.00 90.94 111 VAL A O 1
ATOM 897 N N . MET A 1 112 ? 3.237 -0.379 2.025 1.00 87.94 112 MET A N 1
ATOM 898 C CA . MET A 1 112 ? 4.245 0.394 2.763 1.00 87.94 112 MET A CA 1
ATOM 899 C C . MET A 1 112 ? 4.772 -0.286 4.029 1.00 87.94 112 MET A C 1
ATOM 901 O O . MET A 1 112 ? 5.951 -0.149 4.338 1.00 87.94 112 MET A O 1
ATOM 905 N N . PHE A 1 113 ? 3.919 -0.966 4.803 1.00 83.69 113 PHE A N 1
ATOM 906 C CA . PHE A 1 113 ? 4.311 -1.466 6.131 1.00 83.69 113 PHE A CA 1
ATOM 907 C C . PHE A 1 113 ? 4.391 -2.982 6.244 1.00 83.69 113 PHE A C 1
ATOM 909 O O . PHE A 1 113 ? 4.894 -3.466 7.255 1.00 83.69 113 PHE A O 1
ATOM 916 N N . ARG A 1 114 ? 3.878 -3.734 5.265 1.00 84.00 114 ARG A N 1
ATOM 917 C CA . ARG A 1 114 ? 4.010 -5.199 5.246 1.00 84.00 114 ARG A CA 1
ATOM 918 C C . ARG A 1 114 ? 4.891 -5.713 4.119 1.00 84.00 114 ARG A C 1
ATOM 920 O O . ARG A 1 114 ? 5.498 -6.755 4.305 1.00 84.00 114 ARG A O 1
ATOM 927 N N . SER A 1 115 ? 4.943 -5.013 2.988 1.00 86.38 115 SER A N 1
ATOM 928 C CA . SER A 1 115 ? 5.590 -5.536 1.773 1.00 86.38 115 SER A CA 1
ATOM 929 C C . SER A 1 115 ? 6.906 -4.833 1.446 1.00 86.38 115 SER A C 1
ATOM 931 O O . SER A 1 115 ? 7.754 -5.399 0.775 1.00 86.38 115 SER A O 1
ATOM 933 N N . LEU A 1 116 ? 7.090 -3.599 1.918 1.00 88.44 116 LEU A N 1
ATOM 934 C CA . LEU A 1 116 ? 8.195 -2.741 1.495 1.00 88.44 116 LEU A CA 1
ATOM 935 C C . LEU A 1 116 ? 9.570 -3.168 2.034 1.00 88.44 116 LEU A C 1
ATOM 937 O O . LEU A 1 116 ? 10.575 -2.973 1.362 1.00 88.44 116 LEU A O 1
ATOM 941 N N . LEU A 1 117 ? 9.635 -3.709 3.253 1.00 90.25 117 LEU A N 1
ATOM 942 C CA . LEU A 1 117 ? 10.888 -4.131 3.887 1.00 90.25 117 LEU A CA 1
ATOM 943 C C . LEU A 1 117 ? 10.886 -5.650 4.109 1.00 90.25 117 LEU A C 1
ATOM 945 O O . LEU A 1 117 ? 9.822 -6.198 4.404 1.00 90.25 117 LEU A O 1
ATOM 949 N N . PRO A 1 118 ? 12.047 -6.326 4.003 1.00 88.62 118 PRO A N 1
ATOM 950 C CA . PRO A 1 118 ? 12.158 -7.754 4.289 1.00 88.62 118 PRO A CA 1
ATOM 951 C C . PRO A 1 118 ? 11.676 -8.1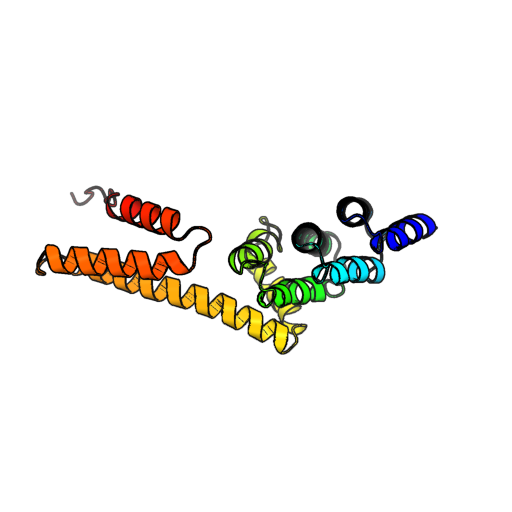04 5.700 1.00 88.62 118 PRO A C 1
ATOM 953 O O . PRO A 1 118 ? 11.976 -7.403 6.671 1.00 88.62 118 PRO A O 1
ATOM 956 N N . THR A 1 119 ? 10.939 -9.206 5.817 1.00 87.38 119 THR A N 1
ATOM 957 C CA . THR A 1 119 ? 10.380 -9.690 7.086 1.00 87.38 119 THR A CA 1
ATOM 958 C C . THR A 1 119 ? 11.443 -10.204 8.052 1.00 87.38 119 THR A C 1
ATOM 960 O O . THR A 1 119 ? 11.207 -10.267 9.256 1.00 87.38 119 THR A O 1
ATOM 963 N N . GLU A 1 120 ? 12.617 -10.541 7.529 1.00 88.25 120 GLU A N 1
ATOM 964 C CA . GLU A 1 120 ? 13.764 -11.098 8.243 1.00 88.25 120 GLU A CA 1
ATOM 965 C C . GLU A 1 120 ? 14.595 -10.014 8.942 1.00 88.25 120 GLU A C 1
ATOM 967 O O . GLU A 1 120 ? 15.476 -10.323 9.746 1.00 88.25 120 GLU A O 1
ATOM 972 N N . PHE A 1 121 ? 14.345 -8.738 8.637 1.00 89.75 121 PHE A N 1
ATOM 973 C CA . PHE A 1 121 ? 15.117 -7.637 9.196 1.00 89.75 121 PHE A CA 1
ATOM 974 C C . PHE A 1 121 ? 14.898 -7.478 10.697 1.00 89.75 121 PHE A C 1
ATOM 976 O O . PHE A 1 121 ? 13.776 -7.511 11.208 1.00 89.75 121 PHE A O 1
ATOM 983 N N . SER A 1 122 ? 15.990 -7.197 11.410 1.00 91.56 122 SER A N 1
ATOM 984 C CA . SER A 1 122 ? 15.903 -6.800 12.809 1.00 91.56 122 SER A CA 1
ATOM 985 C C . SER A 1 122 ? 15.246 -5.421 12.941 1.00 91.56 122 SER A C 1
ATOM 987 O O . SER A 1 122 ? 15.281 -4.597 12.024 1.00 91.56 122 SER A O 1
ATOM 989 N N . THR A 1 123 ? 14.727 -5.097 14.129 1.00 92.25 123 THR A N 1
ATOM 990 C CA . THR A 1 123 ? 14.208 -3.749 14.426 1.00 92.25 123 THR A CA 1
ATOM 991 C C . THR A 1 123 ? 15.231 -2.654 14.110 1.00 92.25 123 THR A C 1
ATOM 993 O O . THR A 1 123 ? 14.863 -1.583 13.633 1.00 92.25 123 THR A O 1
ATOM 996 N N . ARG A 1 124 ? 16.524 -2.915 14.345 1.00 91.19 124 ARG A N 1
ATOM 997 C CA . ARG A 1 124 ? 17.604 -1.964 14.052 1.00 91.19 124 ARG A CA 1
ATOM 998 C C . ARG A 1 124 ? 17.710 -1.692 12.552 1.00 91.19 124 ARG A C 1
ATOM 1000 O O . ARG A 1 124 ? 17.814 -0.531 12.159 1.00 91.19 124 ARG A O 1
ATOM 1007 N N . ASP A 1 125 ? 17.653 -2.738 11.734 1.00 89.50 125 ASP A N 1
ATOM 1008 C CA . ASP A 1 125 ? 17.780 -2.629 10.277 1.00 89.50 125 ASP A CA 1
ATOM 1009 C C . ASP A 1 125 ? 16.554 -1.962 9.664 1.00 89.50 125 ASP A C 1
ATOM 1011 O O . ASP A 1 125 ? 16.694 -1.079 8.816 1.00 89.50 125 ASP A O 1
ATOM 1015 N N . ILE A 1 126 ? 15.360 -2.301 10.159 1.00 90.50 126 ILE A N 1
ATOM 1016 C CA . ILE A 1 126 ? 14.109 -1.626 9.799 1.00 90.50 126 ILE A CA 1
ATOM 1017 C C . ILE A 1 126 ? 14.226 -0.122 10.074 1.00 90.50 126 ILE A C 1
ATOM 1019 O O . ILE A 1 126 ? 13.968 0.693 9.189 1.00 90.50 126 ILE A O 1
ATOM 1023 N N . VAL A 1 127 ? 14.654 0.267 11.280 1.00 91.44 127 VAL A N 1
ATOM 1024 C CA . VAL A 1 127 ? 14.799 1.683 11.660 1.00 91.44 127 VAL A CA 1
ATOM 1025 C C . VAL A 1 127 ? 15.838 2.392 10.789 1.00 91.44 127 VAL A C 1
ATOM 1027 O O . VAL A 1 127 ? 15.581 3.505 10.333 1.00 91.44 127 VAL A O 1
ATOM 1030 N N . LYS A 1 128 ? 16.978 1.753 10.503 1.00 90.25 128 LYS A N 1
ATOM 1031 C CA . LYS A 1 128 ? 18.018 2.309 9.623 1.00 90.25 128 LYS A CA 1
ATOM 1032 C C . LYS A 1 128 ? 17.471 2.620 8.225 1.00 90.25 128 LYS A C 1
ATOM 1034 O O . LYS A 1 128 ? 17.707 3.716 7.716 1.00 90.25 128 LYS A O 1
ATOM 1039 N N . HIS A 1 129 ? 16.716 1.696 7.629 1.00 90.00 129 HIS A N 1
ATOM 1040 C CA . HIS A 1 129 ? 16.094 1.909 6.321 1.00 90.00 129 HIS A CA 1
ATOM 1041 C C . HIS A 1 129 ? 15.053 3.022 6.370 1.00 90.00 129 HIS A C 1
ATOM 1043 O O . HIS A 1 129 ? 15.088 3.917 5.530 1.00 90.00 129 HIS A O 1
ATOM 1049 N N . TRP A 1 130 ? 14.188 3.040 7.386 1.00 91.56 130 TRP A N 1
ATOM 1050 C CA . TRP A 1 130 ? 13.216 4.121 7.540 1.00 91.56 130 TRP A CA 1
ATOM 1051 C C . TRP A 1 130 ? 13.882 5.488 7.650 1.00 91.56 130 TRP A C 1
ATOM 1053 O O . TRP A 1 130 ? 13.443 6.406 6.970 1.00 91.56 130 TRP A O 1
ATOM 1063 N N . ILE A 1 131 ? 14.962 5.639 8.422 1.00 91.81 131 ILE A N 1
ATOM 1064 C CA . ILE A 1 131 ? 15.711 6.907 8.502 1.00 91.81 131 ILE A CA 1
ATOM 1065 C C . ILE A 1 131 ? 16.214 7.334 7.115 1.00 91.81 131 ILE A C 1
ATOM 1067 O O . ILE A 1 131 ? 16.067 8.498 6.733 1.00 91.81 131 ILE A O 1
ATOM 1071 N N . ALA A 1 132 ? 16.771 6.399 6.342 1.00 91.00 132 ALA A N 1
ATOM 1072 C CA . ALA A 1 132 ? 17.267 6.679 4.998 1.00 91.00 132 ALA A CA 1
ATOM 1073 C C . ALA A 1 132 ? 16.138 7.094 4.038 1.00 91.00 132 ALA A C 1
ATOM 1075 O O . ALA A 1 132 ? 16.285 8.078 3.313 1.00 91.00 132 ALA A O 1
ATOM 1076 N N . ILE A 1 133 ? 14.997 6.405 4.087 1.00 92.06 133 ILE A N 1
ATOM 1077 C CA . ILE A 1 133 ? 13.787 6.727 3.320 1.00 92.06 133 ILE A CA 1
ATOM 1078 C C . ILE A 1 133 ? 13.259 8.116 3.711 1.00 92.06 133 ILE A C 1
ATOM 1080 O O . ILE A 1 133 ? 13.065 8.976 2.855 1.00 92.06 133 ILE A O 1
ATOM 1084 N N . PHE A 1 134 ? 13.097 8.369 5.012 1.00 91.62 134 PHE A N 1
ATOM 1085 C CA . PHE A 1 134 ? 12.580 9.629 5.546 1.00 91.62 134 PHE A CA 1
ATOM 1086 C C . PHE A 1 134 ? 13.410 10.835 5.135 1.00 91.62 134 PHE A C 1
ATOM 1088 O O . PHE A 1 134 ? 12.849 11.890 4.850 1.00 91.62 134 PHE A O 1
ATOM 1095 N N . SER A 1 135 ? 14.733 10.674 5.048 1.00 91.81 135 SER A N 1
ATOM 1096 C CA . SER A 1 135 ? 15.631 11.741 4.597 1.00 91.81 135 SER A CA 1
ATOM 1097 C C . SER A 1 135 ? 15.353 12.233 3.168 1.00 91.81 135 SER A C 1
ATOM 1099 O O . SER A 1 135 ? 15.866 13.281 2.780 1.00 91.81 135 SER A O 1
ATOM 1101 N N . ARG A 1 136 ? 14.571 11.483 2.378 1.00 91.75 136 ARG A N 1
ATOM 1102 C CA . ARG A 1 136 ? 14.271 11.768 0.968 1.00 91.75 136 ARG A CA 1
ATOM 1103 C C . ARG A 1 136 ? 12.861 12.278 0.724 1.00 91.75 136 ARG A C 1
ATOM 1105 O O . ARG A 1 136 ? 12.591 12.707 -0.393 1.00 91.75 136 ARG A O 1
ATOM 1112 N N . PHE A 1 137 ? 11.987 12.238 1.727 1.00 94.81 137 PHE A N 1
ATOM 1113 C CA . PHE A 1 137 ? 10.602 12.629 1.527 1.00 94.81 137 PHE A CA 1
ATOM 1114 C C . PHE A 1 137 ? 10.447 14.120 1.255 1.00 94.81 137 PHE A C 1
ATOM 1116 O O . PHE A 1 137 ? 10.986 14.968 1.969 1.00 94.81 137 PHE A O 1
ATOM 1123 N N . ASP A 1 138 ? 9.635 14.434 0.252 1.00 96.00 138 ASP A N 1
ATOM 1124 C CA . ASP A 1 138 ? 9.138 15.785 0.045 1.00 96.00 138 ASP A CA 1
ATOM 1125 C C . ASP A 1 138 ? 7.925 16.100 0.943 1.00 96.00 138 ASP A C 1
ATOM 1127 O O . ASP A 1 138 ? 7.397 15.261 1.678 1.00 96.00 138 ASP A O 1
ATOM 1131 N N . LYS A 1 139 ? 7.451 17.349 0.885 1.00 96.94 139 LYS A N 1
ATOM 1132 C CA . LYS A 1 139 ? 6.324 17.813 1.710 1.00 96.94 139 LYS A CA 1
ATOM 1133 C C . LYS A 1 139 ? 5.033 17.024 1.468 1.00 96.94 139 LYS A C 1
ATOM 1135 O O . LYS A 1 139 ? 4.253 16.849 2.403 1.00 96.94 139 LYS A O 1
ATOM 1140 N N . VAL A 1 140 ? 4.779 16.585 0.235 1.00 96.44 140 VAL A N 1
ATOM 1141 C CA . VAL A 1 140 ? 3.565 15.835 -0.118 1.00 96.44 140 VAL A CA 1
ATOM 1142 C C . VAL A 1 140 ? 3.649 14.426 0.460 1.00 96.44 140 VAL A C 1
ATOM 1144 O O . VAL A 1 140 ? 2.677 13.957 1.052 1.00 96.44 140 VAL A O 1
ATOM 1147 N N . GLU A 1 141 ? 4.817 13.797 0.350 1.00 96.12 141 GLU A N 1
ATOM 1148 C CA . GLU A 1 141 ? 5.107 12.446 0.845 1.00 96.12 141 GLU A CA 1
ATOM 1149 C C . GLU A 1 141 ? 5.018 12.377 2.374 1.00 96.12 141 GLU A C 1
ATOM 1151 O O . GLU A 1 141 ? 4.329 11.509 2.926 1.00 96.12 141 GLU A O 1
ATOM 1156 N N . VAL A 1 142 ? 5.605 13.361 3.067 1.00 96.75 142 VAL A N 1
ATOM 1157 C CA . VAL A 1 142 ? 5.438 13.525 4.520 1.00 96.75 142 VAL A CA 1
ATOM 1158 C C . VAL A 1 142 ? 3.958 13.669 4.870 1.00 96.75 142 VAL A C 1
ATOM 1160 O O . VAL A 1 142 ? 3.468 12.985 5.770 1.00 96.75 142 VAL A O 1
ATOM 1163 N N . LYS A 1 143 ? 3.205 14.494 4.130 1.00 96.94 143 LYS A N 1
ATOM 1164 C CA . LYS A 1 143 ? 1.785 14.729 4.420 1.00 96.94 143 LYS A CA 1
ATOM 1165 C C . LYS A 1 143 ? 0.922 13.481 4.249 1.00 96.94 143 LYS A C 1
ATOM 1167 O O . LYS A 1 143 ? 0.035 13.242 5.070 1.00 96.94 143 LYS A O 1
ATOM 1172 N N . SER A 1 144 ? 1.177 12.677 3.217 1.00 95.00 144 SER A N 1
ATOM 1173 C CA . SER A 1 144 ? 0.500 11.384 3.044 1.00 95.00 144 SER A CA 1
ATOM 1174 C C . SER A 1 144 ? 0.787 10.439 4.206 1.00 95.00 144 SER A C 1
ATOM 1176 O O . SER A 1 144 ? -0.136 9.814 4.732 1.00 95.00 144 SER A O 1
ATOM 1178 N N . LEU A 1 145 ? 2.038 10.376 4.672 1.00 94.38 145 LEU A N 1
ATOM 1179 C CA . LEU A 1 145 ? 2.368 9.530 5.810 1.00 94.38 145 LEU A CA 1
ATOM 1180 C C . LEU A 1 145 ? 1.705 10.018 7.103 1.00 94.38 145 LEU A C 1
ATOM 1182 O O . LEU A 1 145 ? 1.145 9.202 7.836 1.00 94.38 145 LEU A O 1
ATOM 1186 N N . GLU A 1 146 ? 1.727 11.324 7.377 1.00 95.25 146 GLU A N 1
ATOM 1187 C CA . GLU A 1 146 ? 1.028 11.911 8.527 1.00 95.25 146 GLU A CA 1
ATOM 1188 C C . GLU A 1 146 ? -0.444 11.499 8.541 1.00 95.25 146 GLU A C 1
ATOM 1190 O O . GLU A 1 146 ? -0.964 11.101 9.581 1.00 95.25 146 GLU A O 1
ATOM 1195 N N . LYS A 1 147 ? -1.115 11.533 7.384 1.00 93.31 147 LYS A N 1
ATOM 1196 C CA . LYS A 1 147 ? -2.523 11.136 7.268 1.00 93.31 147 LYS A CA 1
ATOM 1197 C C . LYS A 1 147 ? -2.742 9.656 7.554 1.00 93.31 147 LYS A C 1
ATOM 1199 O O . LYS A 1 147 ? -3.685 9.301 8.262 1.00 93.31 147 LYS A O 1
ATOM 1204 N N . ILE A 1 148 ? -1.863 8.796 7.054 1.00 91.19 148 ILE A N 1
ATOM 1205 C CA . ILE A 1 148 ? -1.889 7.360 7.345 1.00 91.19 148 ILE A CA 1
ATOM 1206 C C . ILE A 1 148 ? -1.701 7.098 8.849 1.00 91.19 148 ILE A C 1
ATOM 1208 O O . ILE A 1 148 ? -2.438 6.297 9.436 1.00 91.19 148 ILE A O 1
ATOM 1212 N N . MET A 1 149 ? -0.753 7.790 9.486 1.00 91.69 149 MET A N 1
ATOM 1213 C CA . MET A 1 149 ? -0.487 7.674 10.922 1.00 91.69 149 MET A CA 1
ATOM 1214 C C . MET A 1 149 ? -1.633 8.240 11.768 1.00 91.69 149 MET A C 1
ATOM 1216 O O . MET A 1 149 ? -2.026 7.614 12.749 1.00 91.69 149 MET A O 1
ATOM 1220 N N . GLU A 1 150 ? -2.237 9.355 11.357 1.00 92.94 150 GLU A N 1
ATOM 1221 C CA . GLU A 1 150 ? -3.416 9.951 11.995 1.00 92.94 150 GLU A CA 1
ATOM 1222 C C . GLU A 1 150 ? -4.602 8.972 11.991 1.00 92.94 150 GLU A C 1
ATOM 1224 O O . GLU A 1 150 ? -5.264 8.784 13.013 1.00 92.94 150 GLU A O 1
ATOM 1229 N N . GLN A 1 151 ? -4.851 8.283 10.872 1.00 89.81 151 GLN A N 1
ATOM 1230 C CA . GLN A 1 151 ? -5.882 7.241 10.801 1.00 89.81 151 GLN A CA 1
ATOM 1231 C C . GLN A 1 151 ? -5.596 6.086 11.772 1.00 89.81 151 GLN A C 1
ATOM 1233 O O . GLN A 1 151 ? -6.499 5.634 12.479 1.00 89.81 151 GLN A O 1
ATOM 1238 N N . LYS A 1 152 ? -4.338 5.627 11.844 1.00 90.50 152 LYS A N 1
ATOM 1239 C CA . LYS A 1 152 ? -3.919 4.578 12.787 1.00 90.50 152 LYS A CA 1
ATOM 1240 C C . LYS A 1 152 ? -4.110 5.026 14.239 1.00 90.50 152 LYS A C 1
ATOM 1242 O O . LYS A 1 152 ? -4.642 4.264 15.042 1.00 90.50 152 LYS A O 1
ATOM 1247 N N . GLN A 1 153 ? -3.732 6.260 14.561 1.00 94.00 153 GLN A N 1
ATOM 1248 C CA . GLN A 1 153 ? -3.881 6.834 15.896 1.00 94.00 153 GLN A CA 1
ATOM 1249 C C . GLN A 1 153 ? -5.354 6.927 16.312 1.00 94.00 153 GLN A C 1
ATOM 1251 O O . GLN A 1 153 ? -5.699 6.536 17.425 1.00 94.00 153 GLN A O 1
ATOM 1256 N N . ARG A 1 154 ? -6.241 7.388 15.422 1.00 92.69 154 ARG A N 1
ATOM 1257 C CA . ARG A 1 154 ? -7.689 7.471 15.692 1.00 92.69 154 ARG A CA 1
ATOM 1258 C C . ARG A 1 154 ? -8.291 6.103 16.005 1.00 92.69 154 ARG A C 1
ATOM 1260 O O . ARG A 1 154 ? -9.062 5.980 16.954 1.00 92.69 154 ARG A O 1
ATOM 1267 N N . LEU A 1 155 ? -7.908 5.075 15.245 1.00 92.81 155 LEU A N 1
ATOM 1268 C CA . LEU A 1 155 ? -8.327 3.698 15.508 1.00 92.81 155 LEU A CA 1
ATOM 1269 C C . LEU A 1 155 ? -7.833 3.215 16.881 1.00 92.81 155 LEU A C 1
ATOM 1271 O O . LEU A 1 155 ? -8.612 2.666 17.654 1.00 92.81 155 LEU A O 1
ATOM 1275 N N . GLN A 1 156 ? -6.560 3.459 17.209 1.00 94.81 156 GLN A N 1
ATOM 1276 C CA . GLN A 1 156 ? -5.982 3.083 18.504 1.00 94.81 156 GLN A CA 1
ATOM 1277 C C . GLN A 1 156 ? -6.680 3.775 19.680 1.00 94.81 156 GLN A C 1
ATOM 1279 O O . GLN A 1 156 ? -6.971 3.125 20.680 1.00 94.81 156 GLN A O 1
ATOM 1284 N N . GLN A 1 157 ? -6.980 5.068 19.560 1.00 95.69 157 GLN A N 1
ATOM 1285 C CA . GLN A 1 157 ? -7.694 5.821 20.593 1.00 95.69 157 GLN A CA 1
ATOM 1286 C C . GLN A 1 157 ? -9.110 5.287 20.807 1.00 95.69 157 GLN A C 1
ATOM 1288 O O . GLN A 1 157 ? -9.547 5.147 21.947 1.00 95.69 157 GLN A O 1
ATOM 1293 N N . GLU A 1 158 ? -9.834 4.968 19.735 1.00 95.12 158 GLU A N 1
ATOM 1294 C CA . GLU A 1 158 ? -11.179 4.405 19.861 1.00 95.12 158 GLU A CA 1
ATOM 1295 C C . GLU A 1 158 ? -11.151 2.992 20.466 1.00 95.12 158 GLU A C 1
ATOM 1297 O O . GLU A 1 158 ? -11.953 2.690 21.349 1.00 95.12 158 GLU A O 1
ATOM 1302 N N . MET A 1 159 ? -10.164 2.169 20.097 1.00 94.50 159 MET A N 1
ATOM 1303 C CA . MET A 1 159 ? -9.937 0.862 20.721 1.00 94.50 159 MET A CA 1
ATOM 1304 C C . MET A 1 159 ? -9.625 0.999 22.216 1.00 94.50 159 MET A C 1
ATOM 1306 O O . MET A 1 159 ? -10.161 0.256 23.033 1.00 94.50 159 MET A O 1
ATOM 1310 N N . GLN A 1 160 ? -8.801 1.974 22.607 1.00 94.06 160 GLN A N 1
ATOM 1311 C CA . GLN A 1 160 ? -8.515 2.253 24.017 1.00 94.06 160 GLN A CA 1
ATOM 1312 C C . GLN A 1 160 ? -9.771 2.666 24.791 1.00 94.06 160 GLN A C 1
ATOM 1314 O O . GLN A 1 160 ? -9.966 2.191 25.909 1.00 94.06 160 GLN A O 1
ATOM 1319 N N . LYS A 1 161 ? -10.648 3.498 24.211 1.00 92.00 161 LYS A N 1
ATOM 1320 C CA . LYS A 1 161 ? -11.939 3.842 24.835 1.00 92.00 161 LYS A CA 1
ATOM 1321 C C . LYS A 1 161 ? -12.795 2.601 25.052 1.00 92.00 161 LYS A C 1
ATOM 1323 O O . LYS A 1 161 ? -13.283 2.404 26.160 1.00 92.00 161 LYS A O 1
ATOM 1328 N N . TYR A 1 162 ? -12.923 1.752 24.033 1.00 92.19 162 TYR A N 1
ATOM 1329 C CA . TYR A 1 162 ? -13.634 0.479 24.142 1.00 92.19 162 TYR A CA 1
ATOM 1330 C C . TYR A 1 162 ? -13.052 -0.409 25.258 1.00 92.19 162 TYR A C 1
ATOM 1332 O O . TYR A 1 162 ? -13.790 -0.875 26.126 1.00 92.19 162 TYR A O 1
ATOM 1340 N N . MET A 1 163 ? -11.727 -0.573 25.313 1.00 90.00 163 MET A N 1
ATOM 1341 C CA . MET A 1 163 ? -11.065 -1.368 26.356 1.00 90.00 163 MET A CA 1
ATOM 1342 C C . MET A 1 163 ? -11.290 -0.796 27.763 1.00 90.00 163 MET A C 1
ATOM 1344 O O . MET A 1 163 ? -11.464 -1.555 28.716 1.00 90.00 163 MET A O 1
ATOM 1348 N N . THR A 1 164 ? -11.308 0.531 27.913 1.00 89.56 164 THR A N 1
ATOM 1349 C CA . THR A 1 164 ? -11.632 1.192 29.186 1.00 89.56 164 THR A CA 1
ATOM 1350 C C . THR A 1 164 ? -13.091 0.964 29.574 1.00 89.56 164 THR A C 1
ATOM 1352 O O . THR A 1 164 ? -13.350 0.588 30.715 1.00 89.56 164 THR A O 1
ATOM 1355 N N . LEU A 1 165 ? -14.034 1.107 28.634 1.00 86.69 165 LEU A N 1
ATOM 1356 C CA . LEU A 1 165 ? -15.453 0.809 28.864 1.00 86.69 165 LEU A CA 1
ATOM 1357 C C . LEU A 1 165 ? -15.636 -0.632 29.361 1.00 86.69 165 LEU A C 1
ATOM 1359 O O . LEU A 1 165 ? -16.317 -0.851 30.360 1.00 86.69 165 LEU A O 1
ATOM 1363 N N . ARG A 1 166 ? -14.960 -1.603 28.733 1.00 84.75 166 ARG A N 1
ATOM 1364 C CA . ARG A 1 166 ? -15.006 -3.025 29.123 1.00 84.75 166 ARG A CA 1
ATOM 1365 C C . ARG A 1 166 ? -14.480 -3.277 30.542 1.00 84.75 166 ARG A C 1
ATOM 1367 O O . ARG A 1 166 ? -14.986 -4.156 31.224 1.00 84.75 166 ARG A O 1
ATOM 1374 N N . LYS A 1 167 ? -13.485 -2.511 31.009 1.00 81.75 167 LYS A N 1
ATOM 1375 C CA . LYS A 1 167 ? -12.925 -2.631 32.373 1.00 81.75 167 LYS A CA 1
ATOM 1376 C C . LYS A 1 167 ? -13.798 -1.988 33.450 1.00 81.75 167 LYS A C 1
ATOM 1378 O O . LYS A 1 167 ? -13.822 -2.469 34.579 1.00 81.75 167 LYS A O 1
ATOM 1383 N N . VAL A 1 168 ? -14.467 -0.886 33.113 1.00 77.19 168 VAL A N 1
ATOM 1384 C CA . VAL A 1 168 ? -15.352 -0.138 34.025 1.00 77.19 168 VAL A CA 1
ATOM 1385 C C . VAL A 1 168 ? -16.733 -0.797 34.132 1.00 77.19 168 VAL A C 1
ATOM 1387 O O . VAL A 1 168 ? -17.501 -0.467 35.033 1.00 77.19 168 VAL A O 1
ATOM 1390 N N . TYR A 1 169 ? -17.026 -1.781 33.274 1.00 68.19 169 TYR A N 1
ATOM 1391 C CA . TYR A 1 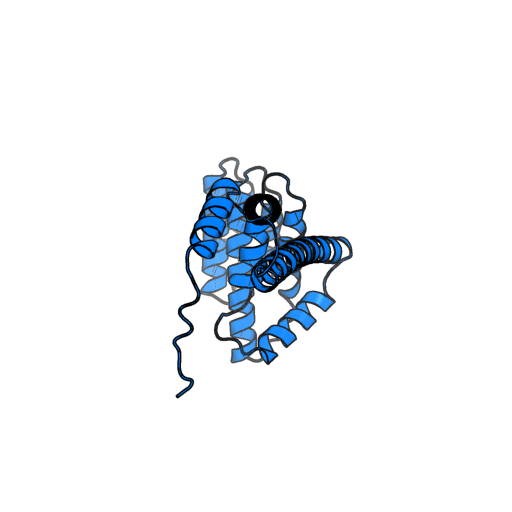169 ? -18.195 -2.653 33.364 1.00 68.19 169 TYR A CA 1
ATOM 1392 C C . TYR A 1 169 ? -18.200 -3.456 34.677 1.00 68.19 169 TYR A C 1
ATOM 1394 O O . TYR A 1 169 ? -17.760 -4.603 34.747 1.00 68.19 169 TYR A O 1
ATOM 1402 N N . ARG A 1 170 ? -18.674 -2.809 35.742 1.00 57.00 170 ARG A N 1
ATOM 1403 C CA . ARG A 1 170 ? -19.114 -3.409 37.006 1.00 57.00 170 ARG A CA 1
ATOM 1404 C C . ARG A 1 170 ? -20.363 -2.728 37.585 1.00 57.00 170 ARG A C 1
ATOM 1406 O O . ARG A 1 170 ? -21.089 -3.411 38.286 1.00 57.00 170 ARG A O 1
ATOM 1413 N N . ASP A 1 171 ? -20.668 -1.476 37.207 1.00 56.31 171 ASP A N 1
ATOM 1414 C CA . ASP A 1 171 ? -21.758 -0.679 37.817 1.00 56.31 171 ASP A CA 1
ATOM 1415 C C . ASP A 1 171 ? -22.619 0.146 36.822 1.00 56.31 171 ASP A C 1
ATOM 1417 O O . ASP A 1 171 ? -23.391 1.010 37.231 1.00 56.31 171 ASP A O 1
ATOM 1421 N N . THR A 1 172 ? -22.489 -0.052 35.503 1.00 61.28 172 THR A N 1
ATOM 1422 C CA . THR A 1 172 ? -23.241 0.720 34.480 1.00 61.28 172 THR A CA 1
ATOM 1423 C C . THR A 1 172 ? -24.428 -0.075 33.929 1.00 61.28 172 THR A C 1
ATOM 1425 O O . THR A 1 172 ? -24.313 -1.286 33.755 1.00 61.28 172 THR A O 1
ATOM 1428 N N . ASP A 1 173 ? -25.539 0.604 33.608 1.00 76.38 173 ASP A N 1
ATOM 1429 C CA . ASP A 1 173 ? -26.690 0.022 32.898 1.00 76.38 173 ASP A CA 1
ATOM 1430 C C . ASP A 1 173 ? -26.217 -0.780 31.670 1.00 76.38 173 ASP A C 1
ATOM 1432 O O . ASP A 1 173 ? -25.545 -0.251 30.776 1.00 76.38 173 ASP A O 1
ATOM 1436 N N . ALA A 1 174 ? -26.554 -2.073 31.646 1.00 77.44 174 ALA A N 1
ATOM 1437 C CA . ALA A 1 174 ? -26.126 -3.016 30.619 1.00 77.44 174 ALA A CA 1
ATOM 1438 C C . ALA A 1 174 ? -26.535 -2.571 29.204 1.00 77.44 174 ALA A C 1
ATOM 1440 O O . ALA A 1 174 ? -25.789 -2.806 28.248 1.00 77.44 174 ALA A O 1
ATOM 1441 N N . LEU A 1 175 ? -27.673 -1.881 29.066 1.00 81.81 175 LEU A N 1
ATOM 1442 C CA . LEU A 1 175 ? -28.155 -1.374 27.782 1.00 81.81 175 LEU A CA 1
ATOM 1443 C C . LEU A 1 175 ? -27.295 -0.206 27.277 1.00 81.81 175 LEU A C 1
ATOM 1445 O O . LEU A 1 175 ? -26.917 -0.167 26.103 1.00 81.81 175 LEU A O 1
ATOM 1449 N N . GLU A 1 176 ? -26.954 0.734 28.159 1.00 84.00 176 GLU A N 1
ATOM 1450 C CA . GLU A 1 176 ? -26.117 1.890 27.816 1.00 84.00 176 GLU A CA 1
ATOM 1451 C C . GLU A 1 176 ? -24.669 1.460 27.542 1.00 84.00 176 GLU A C 1
ATOM 1453 O O . GLU A 1 176 ? -24.032 1.953 26.607 1.00 84.00 176 GLU A O 1
ATOM 1458 N N . PHE A 1 177 ? -24.161 0.470 28.281 1.00 84.38 177 PHE A N 1
ATOM 1459 C CA . PHE A 1 177 ? -22.878 -0.163 27.985 1.00 84.38 177 PHE A CA 1
ATOM 1460 C C . PHE A 1 177 ? -22.865 -0.777 26.578 1.00 84.38 177 PHE A C 1
ATOM 1462 O O . PHE A 1 177 ? -22.012 -0.425 25.757 1.00 84.38 177 PHE A O 1
ATOM 1469 N N . GLN A 1 178 ? -23.841 -1.633 26.261 1.00 85.94 178 GLN A N 1
ATOM 1470 C CA . GLN A 1 178 ? -23.923 -2.304 24.962 1.00 85.94 178 GLN A CA 1
ATOM 1471 C C . GLN A 1 178 ? -24.040 -1.299 23.807 1.00 85.94 178 GLN A C 1
ATOM 1473 O O . GLN A 1 178 ? -23.385 -1.444 22.771 1.00 85.94 178 GLN A O 1
ATOM 1478 N N . LYS A 1 179 ? -24.827 -0.235 23.990 1.00 90.19 179 LYS A N 1
ATOM 1479 C CA . LYS A 1 179 ? -24.965 0.851 23.013 1.00 90.19 179 LYS A CA 1
ATOM 1480 C C . LYS A 1 179 ? -23.637 1.567 22.751 1.00 90.19 179 LYS A C 1
ATOM 1482 O O . LYS A 1 179 ? -23.313 1.844 21.593 1.00 90.19 179 LYS A O 1
ATOM 1487 N N . ASN A 1 180 ? -22.857 1.843 23.795 1.00 89.81 180 ASN A N 1
ATOM 1488 C CA . ASN A 1 180 ? -21.553 2.496 23.666 1.00 89.81 180 ASN A CA 1
ATOM 1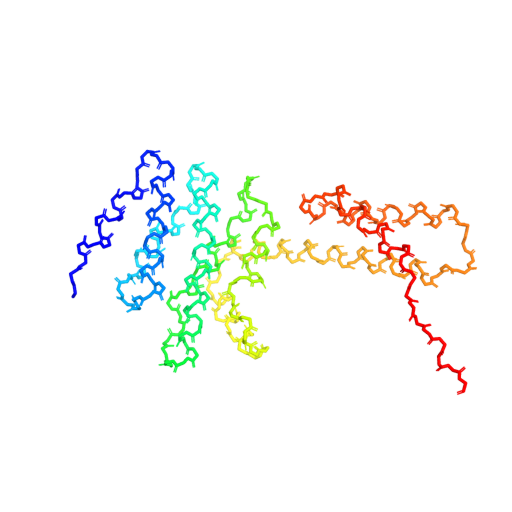489 C C . ASN A 1 180 ? -20.505 1.587 23.009 1.00 89.81 180 ASN A C 1
ATOM 1491 O O . ASN A 1 180 ? -19.760 2.054 22.147 1.00 89.81 180 ASN A O 1
ATOM 1495 N N . VAL A 1 181 ? -20.507 0.287 23.319 1.00 90.75 181 VAL A N 1
ATOM 1496 C CA . VAL A 1 181 ? -19.646 -0.711 22.658 1.00 90.75 181 VAL A CA 1
ATOM 1497 C C . VAL A 1 181 ? -19.935 -0.783 21.155 1.00 90.75 181 VAL A C 1
ATOM 1499 O O . VAL A 1 181 ? -19.028 -0.617 20.336 1.00 90.75 181 VAL A O 1
ATOM 1502 N N . LEU A 1 182 ? -21.207 -0.930 20.770 1.00 92.25 182 LEU A N 1
ATOM 1503 C CA . LEU A 1 182 ? -21.611 -0.965 19.359 1.00 92.25 182 LEU A CA 1
ATOM 1504 C C . LEU A 1 182 ? -21.262 0.336 18.624 1.00 92.25 182 LEU A C 1
ATOM 1506 O O . LEU A 1 182 ? -20.854 0.307 17.458 1.00 92.25 182 LEU A O 1
ATOM 1510 N N . LYS A 1 183 ? -21.381 1.485 19.300 1.00 93.19 183 LYS A N 1
ATOM 1511 C CA . LYS A 1 183 ? -20.946 2.776 18.757 1.00 93.19 183 LYS A CA 1
ATOM 1512 C C . LYS A 1 183 ? -19.443 2.774 18.476 1.00 93.19 183 LYS A C 1
ATOM 1514 O O . LYS A 1 183 ? -19.058 3.159 17.371 1.00 93.19 183 LYS A O 1
ATOM 1519 N N . SER A 1 184 ? -18.609 2.318 19.410 1.00 93.19 184 SER A N 1
ATOM 1520 C CA . SER A 1 184 ? -17.160 2.223 19.196 1.00 93.19 184 SER A CA 1
ATOM 1521 C C . SER A 1 184 ? -16.807 1.277 18.047 1.00 93.19 184 SER A C 1
ATOM 1523 O O . SER A 1 184 ? -15.995 1.645 17.198 1.00 93.19 184 SER A O 1
ATOM 1525 N N . PHE A 1 185 ? -17.467 0.121 17.922 1.00 95.00 185 PHE A N 1
ATOM 1526 C CA . PHE A 1 185 ? -17.246 -0.790 16.787 1.00 95.00 185 PHE A CA 1
ATOM 1527 C C . PHE A 1 185 ? -17.569 -0.132 15.454 1.00 95.00 185 PHE A C 1
ATOM 1529 O O . PHE A 1 185 ? -16.753 -0.181 14.533 1.00 95.00 185 PHE A O 1
ATOM 1536 N N . ARG A 1 186 ? -18.695 0.577 15.358 1.00 95.00 186 ARG A N 1
ATOM 1537 C CA . ARG A 1 186 ? -19.055 1.313 14.142 1.00 95.00 186 ARG A CA 1
ATOM 1538 C C . ARG A 1 186 ? -18.047 2.412 13.804 1.00 95.00 186 ARG A C 1
ATOM 1540 O O . ARG A 1 186 ? -17.745 2.627 12.633 1.00 95.00 186 ARG A O 1
ATOM 1547 N N . VAL A 1 187 ? -17.532 3.126 14.807 1.00 94.31 187 VAL A N 1
ATOM 1548 C CA . VAL A 1 187 ? -16.516 4.175 14.606 1.00 94.31 187 VAL A CA 1
ATOM 1549 C C . VAL A 1 187 ? -15.203 3.571 14.110 1.00 94.31 187 VAL A C 1
ATOM 1551 O O . VAL A 1 187 ? -14.631 4.088 13.151 1.00 94.31 187 VAL A O 1
ATOM 1554 N N . MET A 1 188 ? -14.744 2.474 14.716 1.00 94.44 188 MET A N 1
ATOM 1555 C CA . MET A 1 188 ? -13.510 1.788 14.320 1.00 94.44 188 MET A CA 1
ATOM 1556 C C . MET A 1 188 ? -13.606 1.176 12.922 1.00 94.44 188 MET A C 1
ATOM 1558 O O . MET A 1 188 ? -12.680 1.310 12.124 1.00 94.44 188 MET A O 1
ATOM 1562 N N . SER A 1 189 ? -14.738 0.555 12.599 1.00 94.25 189 SER A N 1
ATOM 1563 C CA . SER A 1 189 ? -14.917 -0.209 11.358 1.00 94.25 189 SER A CA 1
ATOM 1564 C C . SER A 1 189 ? -14.844 0.646 10.092 1.00 94.25 189 SER A C 1
ATOM 1566 O O . SER A 1 189 ? -14.442 0.162 9.039 1.00 94.25 189 SER A O 1
ATOM 1568 N N . ARG A 1 190 ? -15.137 1.948 10.191 1.00 90.88 190 ARG A N 1
ATOM 1569 C CA . ARG A 1 190 ? -15.030 2.906 9.072 1.00 90.88 190 ARG A CA 1
ATOM 1570 C C . ARG A 1 190 ? -13.613 3.057 8.511 1.00 90.88 190 ARG A C 1
ATOM 1572 O O . ARG A 1 190 ? -13.465 3.584 7.416 1.00 90.88 190 ARG A O 1
ATOM 1579 N N . TRP A 1 191 ? -12.591 2.631 9.251 1.00 86.69 191 TRP A N 1
ATOM 1580 C CA . TRP A 1 191 ? -11.185 2.714 8.840 1.00 86.69 191 TRP A CA 1
ATOM 1581 C C . TRP A 1 191 ? -10.666 1.437 8.164 1.00 86.69 191 TRP A C 1
ATOM 1583 O O . TRP A 1 191 ? -9.461 1.321 7.940 1.00 86.69 191 TRP A O 1
ATOM 1593 N N . PHE A 1 192 ? -11.543 0.465 7.896 1.00 88.12 192 PHE A N 1
ATOM 1594 C CA . PHE A 1 192 ? -11.188 -0.827 7.314 1.00 88.12 192 PHE A CA 1
ATOM 1595 C C . PHE A 1 192 ? -11.673 -0.976 5.877 1.00 88.12 192 PHE A C 1
ATOM 1597 O O . PHE A 1 192 ? -12.550 -0.254 5.401 1.00 88.12 192 PHE A O 1
ATOM 1604 N N . ALA A 1 193 ? -11.102 -1.985 5.209 1.00 85.75 193 ALA A N 1
ATOM 1605 C CA . ALA A 1 193 ? -11.443 -2.340 3.846 1.00 85.75 193 ALA A CA 1
ATOM 1606 C C . ALA A 1 193 ? -12.965 -2.564 3.684 1.00 85.75 193 ALA A C 1
ATOM 1608 O O . ALA A 1 193 ? -13.651 -1.976 2.849 1.00 85.75 193 ALA A O 1
ATOM 1609 N N . ASP A 1 194 ? -13.498 -3.394 4.559 1.00 90.75 194 ASP A N 1
ATOM 1610 C CA . ASP A 1 194 ? -14.903 -3.745 4.603 1.00 90.75 194 ASP A CA 1
ATOM 1611 C C . ASP A 1 194 ? -15.432 -3.359 5.988 1.00 90.75 194 ASP A C 1
ATOM 1613 O O . ASP A 1 194 ? -15.168 -4.077 6.956 1.00 90.75 194 ASP A O 1
ATOM 1617 N N . PRO A 1 195 ? -16.111 -2.202 6.120 1.00 93.00 195 PRO A N 1
ATOM 1618 C CA . PRO A 1 195 ? -16.634 -1.760 7.405 1.00 93.00 195 PRO A CA 1
ATOM 1619 C C . PRO A 1 195 ? -17.672 -2.712 7.998 1.00 93.00 195 PRO A C 1
ATOM 1621 O O . PRO A 1 195 ? -17.764 -2.813 9.217 1.00 93.00 195 PRO A O 1
ATOM 1624 N N . VAL A 1 196 ? -18.446 -3.418 7.169 1.00 94.75 196 VAL A N 1
ATOM 1625 C CA . VAL A 1 196 ? -19.476 -4.346 7.656 1.00 94.75 196 VAL A CA 1
ATOM 1626 C C . VAL A 1 196 ? -18.799 -5.567 8.261 1.00 94.75 196 VAL A C 1
ATOM 1628 O O . VAL A 1 196 ? -19.001 -5.86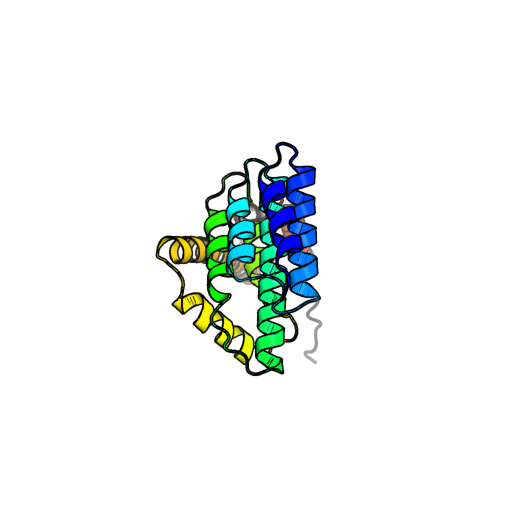7 9.439 1.00 94.75 196 VAL A O 1
ATOM 1631 N N . LYS A 1 197 ? -17.894 -6.190 7.502 1.00 95.75 197 LYS A N 1
ATOM 1632 C CA . LYS A 1 197 ? -17.106 -7.330 7.975 1.00 95.75 197 LYS A CA 1
ATOM 1633 C C . LYS A 1 197 ? -16.224 -6.968 9.169 1.00 95.75 197 LYS A C 1
ATOM 1635 O O . LYS A 1 197 ? -16.072 -7.768 10.085 1.00 95.75 197 LYS A O 1
ATOM 1640 N N . ALA A 1 198 ? -15.641 -5.768 9.195 1.00 94.81 198 ALA A N 1
ATOM 1641 C CA . ALA A 1 198 ? -14.862 -5.305 10.340 1.00 94.81 198 ALA A CA 1
ATOM 1642 C C . ALA A 1 198 ? -15.731 -5.165 11.601 1.00 94.81 198 ALA A C 1
ATOM 1644 O O . ALA A 1 198 ? -15.310 -5.604 12.671 1.00 94.81 198 ALA A O 1
ATOM 1645 N N . GLU A 1 199 ? -16.949 -4.623 11.483 1.00 95.56 199 GLU A N 1
ATOM 1646 C CA . GLU A 1 199 ? -17.873 -4.496 12.618 1.00 95.56 199 GLU A CA 1
ATOM 1647 C C . GLU A 1 199 ? -18.303 -5.872 13.144 1.00 95.56 199 GLU A C 1
ATOM 1649 O O . GLU A 1 199 ? -18.354 -6.081 14.357 1.00 95.56 199 GLU A O 1
ATOM 1654 N N . GLU A 1 200 ? -18.563 -6.828 12.250 1.00 95.50 200 GLU A N 1
ATOM 1655 C CA . GLU A 1 200 ? -18.825 -8.229 12.601 1.00 95.50 200 GLU A CA 1
ATOM 1656 C C . GLU A 1 200 ? -17.638 -8.865 13.332 1.00 95.50 200 GLU A C 1
ATOM 1658 O O . GLU A 1 200 ? -17.821 -9.448 14.402 1.00 95.50 200 GLU A O 1
ATOM 1663 N N . CYS A 1 201 ? -16.414 -8.689 12.827 1.00 94.75 201 CYS A N 1
ATOM 1664 C CA . CYS A 1 201 ? -15.202 -9.164 13.492 1.00 94.75 201 CYS A CA 1
ATOM 1665 C C . CYS A 1 201 ? -15.037 -8.569 14.899 1.00 94.75 201 CYS A C 1
ATOM 1667 O O . CYS A 1 201 ? -14.659 -9.294 15.818 1.00 94.75 201 CYS A O 1
ATOM 1669 N N . PHE A 1 202 ? -15.341 -7.281 15.103 1.00 94.06 202 PHE A N 1
ATOM 1670 C CA . PHE A 1 202 ? -15.299 -6.675 16.439 1.00 94.06 202 PHE A CA 1
ATOM 1671 C C . PHE A 1 202 ? -16.359 -7.255 17.381 1.00 94.06 202 PHE A C 1
ATOM 1673 O O . PHE A 1 202 ? -16.057 -7.494 18.547 1.00 94.06 202 PHE A O 1
ATOM 1680 N N . LYS A 1 203 ? -17.570 -7.541 16.886 1.00 92.31 203 LYS A N 1
ATOM 1681 C CA . LYS A 1 203 ? -18.617 -8.214 17.676 1.00 92.31 203 LYS A CA 1
ATOM 1682 C C . LYS A 1 203 ? -18.201 -9.626 18.081 1.00 92.31 203 LYS A C 1
ATOM 1684 O O . LYS A 1 203 ? -18.419 -10.012 19.223 1.00 92.31 203 LYS A O 1
ATOM 1689 N N . ILE A 1 204 ? -17.582 -10.377 17.169 1.00 92.50 204 ILE A N 1
ATOM 1690 C CA . ILE A 1 204 ? -17.027 -11.700 17.479 1.00 92.50 204 ILE A CA 1
ATOM 1691 C C . ILE A 1 204 ? -15.935 -11.559 18.546 1.00 92.50 204 ILE A C 1
ATOM 1693 O O . ILE A 1 204 ? -15.971 -12.264 19.549 1.00 92.50 204 ILE A O 1
ATOM 1697 N N . LEU A 1 205 ? -15.005 -10.613 18.374 1.00 89.56 205 LEU A N 1
ATOM 1698 C CA . LEU A 1 205 ? -13.921 -10.364 19.328 1.00 89.56 205 LEU A CA 1
ATOM 1699 C C . LEU A 1 205 ? -14.434 -10.007 20.733 1.00 89.56 205 LEU A C 1
ATOM 1701 O O . LEU A 1 205 ? -13.854 -10.450 21.716 1.00 89.56 205 LEU A O 1
ATOM 1705 N N . ASP A 1 206 ? -15.514 -9.234 20.841 1.00 88.62 206 ASP A N 1
ATOM 1706 C CA . ASP A 1 206 ? -16.141 -8.879 22.123 1.00 88.62 206 ASP A CA 1
ATOM 1707 C C . ASP A 1 206 ? -16.712 -10.098 22.862 1.00 88.62 206 ASP A C 1
ATOM 1709 O O . ASP A 1 206 ? -16.552 -10.237 24.079 1.00 88.62 206 ASP A O 1
ATOM 1713 N N . GLN A 1 207 ? -17.333 -11.010 22.106 1.00 86.50 207 GLN A N 1
ATOM 1714 C CA . GLN A 1 207 ? -17.918 -12.253 22.617 1.00 86.50 207 GLN A CA 1
ATOM 1715 C C . GLN A 1 207 ? -16.857 -13.266 23.057 1.00 86.50 207 GLN A C 1
ATOM 1717 O O . GLN A 1 207 ? -17.111 -14.075 23.957 1.00 86.50 207 GLN A O 1
ATOM 1722 N N . LEU A 1 208 ? -15.668 -13.222 22.451 1.00 84.00 208 LEU A N 1
ATOM 1723 C CA . LEU A 1 208 ? -14.519 -14.001 22.890 1.00 84.00 208 LEU A CA 1
ATOM 1724 C C . LEU A 1 208 ? -14.043 -13.438 24.240 1.00 84.00 208 LEU A C 1
ATOM 1726 O O . LEU A 1 208 ? -13.307 -12.455 24.330 1.00 84.00 208 LEU A O 1
ATOM 1730 N N . LYS A 1 209 ? -14.507 -14.052 25.334 1.00 64.12 209 LYS A N 1
ATOM 1731 C CA . LYS A 1 209 ? -13.951 -13.795 26.666 1.00 64.12 209 LYS A CA 1
ATOM 1732 C C . LYS A 1 209 ? -12.475 -14.178 26.644 1.00 64.12 209 LYS A C 1
ATOM 1734 O O . LYS A 1 209 ? -12.142 -15.285 26.224 1.00 64.12 209 LYS A O 1
ATOM 1739 N N . ASP A 1 210 ? -11.613 -13.289 27.134 1.00 60.81 210 ASP A N 1
ATOM 1740 C CA . ASP A 1 210 ? -10.233 -13.650 27.433 1.00 60.81 210 ASP A CA 1
ATOM 1741 C C . ASP A 1 210 ? -10.285 -14.803 28.439 1.00 60.81 210 ASP A C 1
ATOM 1743 O O . ASP A 1 210 ? -10.751 -14.643 29.570 1.00 60.81 210 ASP A O 1
ATOM 1747 N N . VAL A 1 211 ? -9.875 -16.000 28.016 1.00 47.44 211 VAL A N 1
ATOM 1748 C CA . VAL A 1 211 ? -9.684 -17.139 28.917 1.00 47.44 211 VAL A CA 1
ATOM 1749 C C . VAL A 1 211 ? -8.394 -16.881 29.695 1.00 47.44 211 VAL A C 1
ATOM 1751 O O . VAL A 1 211 ? -7.403 -17.590 29.550 1.00 47.44 211 VAL A O 1
ATOM 1754 N N . GLU A 1 212 ? -8.380 -15.847 30.534 1.00 44.81 212 GLU A N 1
ATOM 1755 C CA . GLU A 1 212 ? -7.430 -15.781 31.637 1.00 44.81 212 GLU A CA 1
ATOM 1756 C C . GLU A 1 212 ? -7.946 -16.729 32.715 1.00 44.81 212 GLU A C 1
ATOM 1758 O O . GLU A 1 212 ? -8.754 -16.398 33.586 1.00 44.81 212 GLU A O 1
ATOM 1763 N N . LYS A 1 213 ? -7.502 -17.982 32.588 1.00 38.19 213 LYS A N 1
ATOM 1764 C CA . LYS A 1 213 ? -7.553 -18.969 33.657 1.00 38.19 213 LYS A CA 1
ATOM 1765 C C . LYS A 1 213 ? -6.999 -18.337 34.931 1.00 38.19 213 LYS A C 1
ATOM 1767 O O . LYS A 1 213 ? -5.839 -17.950 35.004 1.00 38.19 213 LYS A O 1
ATOM 1772 N N . SER A 1 214 ? -7.851 -18.325 35.946 1.00 39.19 214 SER A N 1
ATOM 1773 C CA . SER A 1 214 ? -7.541 -18.766 37.302 1.00 39.19 214 SER A CA 1
ATOM 1774 C C . SER A 1 214 ? -6.231 -19.569 37.408 1.00 39.19 214 SER A C 1
ATOM 1776 O O . SER A 1 214 ? -6.235 -20.793 37.325 1.00 39.19 214 SER A O 1
ATOM 1778 N N . THR A 1 215 ? -5.123 -18.881 37.659 1.00 38.19 215 THR A N 1
ATOM 1779 C CA . THR A 1 215 ? -4.014 -19.383 38.482 1.00 38.19 215 THR A CA 1
ATOM 1780 C C . THR A 1 215 ? -3.690 -18.316 39.516 1.00 38.19 215 THR A C 1
ATOM 1782 O O . THR A 1 215 ? -2.657 -17.654 39.492 1.00 38.19 215 THR A O 1
ATOM 1785 N N . ARG A 1 216 ? -4.649 -18.117 40.420 1.00 38.75 216 ARG A N 1
ATOM 1786 C CA . ARG A 1 216 ? -4.356 -17.841 41.822 1.00 38.75 216 ARG A CA 1
ATOM 1787 C C . ARG A 1 216 ? -4.914 -19.014 42.615 1.00 38.75 216 ARG A C 1
ATOM 1789 O O . ARG A 1 216 ? -6.120 -19.095 42.825 1.00 38.75 216 ARG A O 1
ATOM 1796 N N . SER A 1 217 ? -4.019 -19.908 42.998 1.00 41.56 217 SER A N 1
ATOM 1797 C CA . SER A 1 217 ? -4.122 -20.759 44.179 1.00 41.56 217 SER A CA 1
ATOM 1798 C C . SER A 1 217 ? -2.714 -20.901 44.720 1.00 41.56 217 SER A C 1
ATOM 1800 O O . SER A 1 217 ? -1.870 -21.354 43.912 1.00 41.56 217 SER A O 1
#

Organism: NCBI:txid39325

Sequence (217 aa):
MDNRFPDALCDRLLDFDENVRKQVVDAICDVSCHAWGFVSDETTRLIAEHLRDKSLLVRSYAMERLAEIFRLHCLMCSEASISSSESNWIPGKILKCFYDKDIRPETIKVVMFRSLLPTEFSTRDIVKHWIAIFSRFDKVEVKSLEKIMEQKQRLQQEMQKYMTLRKVYRDTDALEFQKNVLKSFRVMSRWFADPVKAEECFKILDQLKDVEKSTRS

InterPro domains:
  IPR016024 Armadillo-type fold [SSF48371] (7-102)
  IPR039776 Sister chromatid cohesion protein Pds5 [PTHR12663] (7-169)

Secondary structure (DSSP, 8-state):
--THHHHHHHHHTT-S-HHHHHHHHHHHHHHHHHSTTTS-HHHHHHHHHGGG-S-HHHHHHHHHHHHHHHHHHHHHHHHH---TTTTTTHHHHHHHGGG-SSS-HHHHHHIIIIISS-TT--HHHHHHHHHHHHTT--HHHHHHHHHHHHHHHHHHHHHHHHHHHHHHTTSS-HHHHHHHHHHHHHHHHTTSS-HHHHHHHHHHHHHS---------

pLDDT: mean 86.17, std 12.82, range [38.19, 96.94]